Protein AF-A0A1Q3H0Q7-F1 (afdb_monomer)

Solvent-accessible surface area (backbone atoms only — not comparable to full-atom values): 14504 Å² total; per-residue (Å²): 127,83,78,77,89,36,77,61,63,68,46,62,82,61,49,71,69,56,48,48,56,44,46,53,51,51,52,54,51,39,61,72,76,34,57,74,68,55,30,49,47,45,58,63,45,71,89,88,61,52,92,34,76,47,72,58,91,52,43,32,31,56,49,47,64,35,44,81,45,77,54,97,91,38,73,33,29,37,32,88,90,65,72,26,35,35,40,69,51,77,45,77,56,96,62,80,77,72,61,65,84,82,38,47,69,59,50,49,50,50,55,35,53,59,28,33,77,60,55,4,16,41,60,45,72,47,80,47,75,34,98,61,77,43,39,35,40,40,33,34,32,38,32,59,46,64,91,90,68,64,49,55,33,33,36,41,39,35,44,33,63,37,76,91,79,46,35,36,40,36,43,37,37,42,26,51,65,74,80,74,63,58,52,71,54,64,63,44,51,62,53,49,28,66,76,63,71,40,54,76,71,61,41,60,73,46,36,51,34,34,79,86,43,76,88,55,78,73,49,42,45,26,46,64,73,75,44,73,90,49,29,77,68,34,32,72,38,32,66,29,44,41,63,73,46,58,48,57,49,36,56,70,42,36,32,72,58,133

Nearest PDB structures (foldseek):
  6hoo-assembly1_B  TM=4.249E-01  e=8.434E-02  Klebsiella pneumoniae
  6xqx-assembly2_B  TM=3.673E-01  e=1.590E-01  Neisseria gonorrhoeae
  7rpg-assembly1_A  TM=3.038E-01  e=7.962E-02  Acinetobacter baumannii
  6ta7-assembly3_D  TM=4.542E-01  e=3.575E+00  Homo sapiens
  6xqy-assembly2_B  TM=2.292E-01  e=2.247E-01  Neisseria gonorrhoeae

Secondary structure (DSSP, 8-state):
------TTGGGPSPPHHHHHHHHHHHHHHHHHHS-HHHHHHHHH--------EEEETTEEEE-TTPEEEEETTEEEEE-TTT--EEEEEEE--SS----HHHHHHHHHHHHHHHHHTTT-EEEEEEEEE-TTS-EEEEEEEEEEPSTTS-SEEEEEEEEEEETTTTEEEEEEEEEE--SSTTHHHHHHHHHHHHHH---HHHHH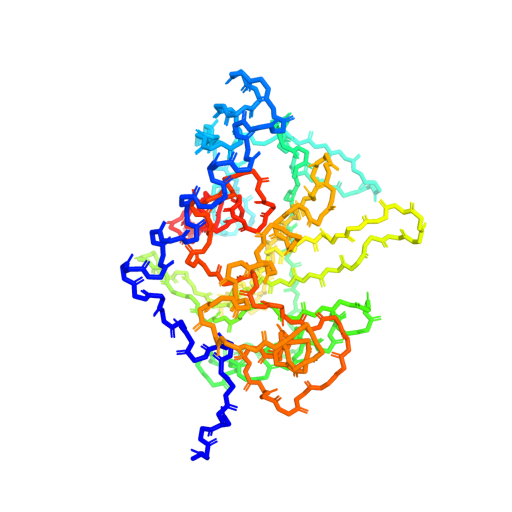HHSEE-SS-TT--SSSPEEGGGSGGGGGG-TTSHHHHHHHTHHHHHHHH-EE--

Foldseek 3Di:
DPPPPQLLQVCPPPDPVLLVLLLVLLLVVLVVVDDPVSSCCFQPDDDDFDFDWDDDPFKIFTDSPFDWDADPNFTWGADPVFRKIKHKDKDADPDADDDQVVCQVVVQVVVQVVQLVQLKGWDDKDWAAEPQRKIFMWTKIWHADPPPPGAIKIKIWTWIADNVVNMTMIMIMIGDDPDDHCSLVVSNQVSSCVVSVDDSVSCVVSQFAAPPDRPDDTGHGHGSSLDPSCLSSGVSGRSSVCVPPPVVRRSHGIHGHD

Radius of gyration: 19.31 Å; Cα contacts (8 Å, |Δi|>4): 422; chains: 1; bounding box: 47×45×56 Å

pLDDT: mean 92.93, std 8.07, range [36.03, 98.62]

Sequence (258 aa):
MAQSNNPVFDLFPLSDQNYQTIKDFVHGMFSQMFDEEGFNLLTNFSPNYPSTTHQLDRLSFETFGWKEEVTEGKTILVCQQTGNYMYFTQVQPNGPLGNIEDELDVYRQWVREQYVAMNGGLVFCEIFNNKNGVGGFESITKIPRPEGAGGVDYAYFLNIQNYQQNVLYQVIIKAHEQGNTGLRDNMMMQPMMQITGLDPEELMKHYFRDPYQPDFTDGLRMNATEMEDFDSMFPLHPLTLIRQTPRPRLLESFRWDA

Structure (mmCIF, N/CA/C/O backbone):
data_AF-A0A1Q3H0Q7-F1
#
_entry.id   AF-A0A1Q3H0Q7-F1
#
loop_
_atom_site.group_PDB
_atom_site.id
_atom_site.type_symbol
_atom_site.label_atom_id
_atom_site.label_alt_id
_atom_site.label_comp_id
_atom_site.label_asym_id
_atom_site.label_entity_id
_atom_site.label_seq_id
_atom_site.pdbx_PDB_ins_code
_atom_site.Cartn_x
_atom_site.Cartn_y
_atom_site.Cartn_z
_atom_site.occupancy
_atom_site.B_iso_or_equiv
_atom_site.auth_seq_id
_atom_site.auth_comp_id
_atom_site.auth_asym_id
_atom_site.auth_atom_id
_atom_site.pdb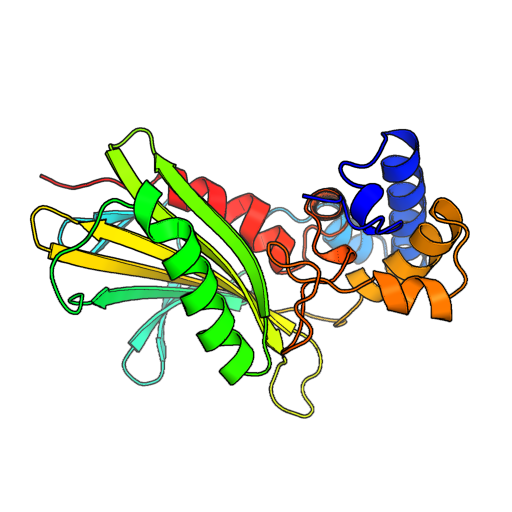x_PDB_model_num
ATOM 1 N N . MET A 1 1 ? -3.325 -26.769 -7.412 1.00 42.03 1 MET A N 1
ATOM 2 C CA . MET A 1 1 ? -3.534 -25.582 -8.264 1.00 42.03 1 MET A CA 1
ATOM 3 C C . MET A 1 1 ? -2.414 -25.577 -9.281 1.00 42.03 1 MET A C 1
ATOM 5 O O . MET A 1 1 ? -1.270 -25.725 -8.869 1.00 42.03 1 MET A O 1
ATOM 9 N N . ALA A 1 2 ? -2.720 -25.536 -10.577 1.00 36.03 2 ALA A N 1
ATOM 10 C CA . ALA A 1 2 ? -1.682 -25.332 -11.580 1.00 36.03 2 ALA A CA 1
ATOM 11 C C . ALA A 1 2 ? -1.113 -23.928 -11.347 1.00 36.03 2 ALA A C 1
ATOM 13 O O . ALA A 1 2 ? -1.878 -22.967 -11.351 1.00 36.03 2 ALA A O 1
ATOM 14 N N . GLN A 1 3 ? 0.184 -23.816 -11.059 1.00 46.81 3 GLN A N 1
ATOM 15 C CA . GLN A 1 3 ? 0.856 -22.523 -11.117 1.00 46.81 3 GLN A CA 1
ATOM 16 C C . GLN A 1 3 ? 0.683 -22.027 -12.552 1.00 46.81 3 GLN A C 1
ATOM 18 O O . GLN A 1 3 ? 1.170 -22.660 -13.489 1.00 46.81 3 GLN A O 1
ATOM 23 N N . SER A 1 4 ? -0.093 -20.961 -12.742 1.00 55.53 4 SER A N 1
ATOM 24 C CA . SER A 1 4 ? -0.095 -20.260 -14.018 1.00 55.53 4 SER A CA 1
ATOM 25 C C . SER A 1 4 ? 1.320 -19.724 -14.206 1.00 55.53 4 SER A C 1
ATOM 27 O O . SER A 1 4 ? 1.744 -18.877 -13.423 1.00 55.53 4 SER A O 1
ATOM 29 N N . ASN A 1 5 ? 2.047 -20.243 -15.192 1.00 81.12 5 ASN A N 1
ATOM 30 C CA . ASN A 1 5 ? 3.363 -19.737 -15.570 1.00 81.12 5 ASN A CA 1
ATOM 31 C C . ASN A 1 5 ? 3.181 -18.267 -15.984 1.00 81.12 5 ASN A C 1
ATOM 33 O O . ASN A 1 5 ? 2.618 -17.996 -17.048 1.00 81.12 5 ASN A O 1
ATOM 37 N N . ASN A 1 6 ? 3.573 -17.323 -15.133 1.00 91.06 6 ASN A N 1
ATOM 38 C CA . ASN A 1 6 ? 3.569 -15.907 -15.466 1.00 91.06 6 ASN A CA 1
ATOM 39 C C . ASN A 1 6 ? 5.028 -15.444 -15.426 1.00 91.06 6 ASN A C 1
ATOM 41 O O . ASN A 1 6 ? 5.507 -15.070 -14.358 1.00 91.06 6 ASN A O 1
ATOM 45 N N . PRO A 1 7 ? 5.730 -15.416 -16.572 1.00 93.44 7 PRO A N 1
ATOM 46 C CA . PRO A 1 7 ? 7.176 -15.191 -16.615 1.00 93.44 7 PRO A CA 1
ATOM 47 C C . PRO A 1 7 ? 7.618 -13.851 -16.014 1.00 93.44 7 PRO A C 1
ATOM 49 O O . PRO A 1 7 ? 8.788 -13.690 -15.685 1.00 93.44 7 PRO A O 1
ATOM 52 N N . VAL A 1 8 ? 6.701 -12.890 -15.872 1.00 95.44 8 VAL A N 1
ATOM 53 C CA . VAL A 1 8 ? 6.957 -11.593 -15.241 1.00 95.44 8 VAL A CA 1
ATOM 54 C C . VAL A 1 8 ? 6.874 -11.708 -13.725 1.00 95.44 8 VAL A C 1
ATOM 56 O O . VAL A 1 8 ? 7.779 -11.267 -13.024 1.00 95.44 8 VAL A O 1
ATOM 59 N N . PHE A 1 9 ? 5.799 -12.302 -13.205 1.00 94.50 9 PHE A N 1
ATOM 60 C CA . PHE A 1 9 ? 5.608 -12.431 -11.762 1.00 94.50 9 PHE A CA 1
ATOM 61 C C . PHE A 1 9 ? 6.394 -13.589 -11.134 1.00 94.50 9 PHE A C 1
ATOM 63 O O . PHE A 1 9 ? 6.645 -13.565 -9.932 1.00 94.50 9 PHE A O 1
ATOM 70 N N . ASP A 1 10 ? 6.828 -14.556 -11.938 1.00 94.12 10 ASP A N 1
ATOM 71 C CA . ASP A 1 10 ? 7.717 -15.646 -11.526 1.00 94.12 10 ASP A CA 1
ATOM 72 C C . ASP A 1 10 ? 9.151 -15.149 -11.253 1.00 94.12 10 ASP A C 1
ATOM 74 O O . ASP A 1 10 ? 9.972 -15.888 -10.714 1.00 94.12 10 ASP A O 1
ATOM 78 N N . LEU A 1 11 ? 9.458 -13.884 -11.584 1.00 94.75 11 LEU A N 1
ATOM 79 C CA . LEU A 1 11 ? 10.712 -13.234 -11.201 1.00 94.75 11 LEU A CA 1
ATOM 80 C C . LEU A 1 11 ? 10.795 -12.900 -9.711 1.00 94.75 11 LEU A C 1
ATOM 82 O O . LEU A 1 11 ? 11.895 -12.601 -9.255 1.00 94.75 11 LEU A O 1
ATOM 86 N N . PHE A 1 12 ? 9.677 -12.891 -8.978 1.00 94.69 12 PHE A N 1
ATOM 87 C CA . PHE A 1 12 ? 9.639 -12.421 -7.593 1.00 94.69 12 PHE A CA 1
ATOM 88 C C . PHE A 1 12 ? 9.661 -13.584 -6.583 1.00 94.69 12 PHE A C 1
ATOM 90 O O . PHE A 1 12 ? 8.926 -14.559 -6.761 1.00 94.69 12 PHE A O 1
ATOM 97 N N . PRO A 1 13 ? 10.436 -13.475 -5.485 1.00 96.31 13 PRO A N 1
ATOM 98 C CA . PRO A 1 13 ? 11.364 -12.380 -5.181 1.00 96.31 13 PRO A CA 1
ATOM 99 C C . PRO A 1 13 ? 12.542 -12.348 -6.164 1.00 96.31 13 PRO A C 1
ATOM 101 O O . PRO A 1 13 ? 12.995 -13.395 -6.632 1.00 96.31 13 PRO A O 1
ATOM 104 N N . LEU A 1 14 ? 13.031 -11.147 -6.478 1.00 96.06 14 LEU A N 1
ATOM 105 C CA . LEU A 1 14 ? 14.123 -10.970 -7.432 1.00 96.06 14 LEU A CA 1
ATOM 106 C C . LEU A 1 14 ? 15.397 -11.643 -6.923 1.00 96.06 14 LEU A C 1
ATOM 108 O O . LEU A 1 14 ? 15.749 -11.557 -5.748 1.00 96.06 14 LEU A O 1
ATOM 112 N N . SER A 1 15 ? 16.146 -12.257 -7.839 1.00 97.31 15 SER A N 1
ATOM 113 C CA . SER A 1 15 ? 17.529 -12.631 -7.548 1.00 97.31 15 SER A CA 1
ATOM 114 C C . SER A 1 15 ? 18.383 -11.378 -7.329 1.00 97.31 15 SER A C 1
ATOM 116 O O . SER A 1 15 ? 18.132 -10.347 -7.957 1.00 97.31 15 SER A O 1
ATOM 118 N N . ASP A 1 16 ? 19.441 -11.475 -6.517 1.00 97.62 16 ASP A N 1
ATOM 119 C CA . ASP A 1 16 ? 20.374 -10.360 -6.275 1.00 97.62 16 ASP A CA 1
ATOM 120 C C . ASP A 1 16 ? 20.906 -9.756 -7.583 1.00 97.62 16 ASP A C 1
ATOM 122 O O . ASP A 1 16 ? 21.012 -8.538 -7.729 1.00 97.62 16 ASP A O 1
ATOM 126 N N . GLN A 1 17 ? 21.188 -10.612 -8.571 1.00 97.44 17 GLN A N 1
ATOM 127 C CA . GLN A 1 17 ? 21.653 -10.187 -9.888 1.00 97.44 17 GLN A CA 1
ATOM 128 C C . GLN A 1 17 ? 20.591 -9.368 -10.635 1.00 97.44 17 GLN A C 1
ATOM 130 O O . GLN A 1 17 ? 20.915 -8.323 -11.204 1.00 97.44 17 GLN A O 1
ATOM 135 N N . ASN A 1 18 ? 19.335 -9.824 -10.645 1.00 97.44 18 ASN A N 1
ATOM 136 C CA . ASN A 1 18 ? 18.240 -9.117 -11.312 1.00 97.44 18 ASN A CA 1
ATOM 137 C C . ASN A 1 18 ? 17.925 -7.804 -10.597 1.00 97.44 18 ASN A C 1
ATOM 139 O O . ASN A 1 18 ? 17.830 -6.765 -11.249 1.00 97.44 18 ASN A O 1
ATOM 143 N N . TYR A 1 19 ? 17.834 -7.836 -9.265 1.00 97.56 19 TYR A N 1
ATOM 144 C CA . TYR A 1 19 ? 17.640 -6.649 -8.439 1.00 97.56 19 TYR A CA 1
ATOM 145 C C . TYR A 1 19 ? 18.714 -5.600 -8.739 1.00 97.56 19 TYR A C 1
ATOM 147 O O . TYR A 1 19 ? 18.386 -4.448 -9.022 1.00 97.56 19 TYR A O 1
ATOM 155 N N . GLN A 1 20 ? 19.991 -5.996 -8.759 1.00 97.38 20 GLN A N 1
ATOM 156 C CA . GLN A 1 20 ? 21.072 -5.041 -8.969 1.00 97.38 20 GLN A CA 1
ATOM 157 C C . GLN A 1 20 ? 21.131 -4.512 -10.403 1.00 97.38 20 GLN A C 1
ATOM 159 O O . GLN A 1 20 ? 21.352 -3.321 -10.599 1.00 97.38 20 GLN A O 1
ATOM 164 N N . THR A 1 21 ? 20.833 -5.355 -11.396 1.00 96.88 21 THR A N 1
ATOM 165 C CA . THR A 1 21 ? 20.727 -4.934 -12.805 1.00 96.88 21 THR A CA 1
ATOM 166 C C . THR A 1 21 ? 19.666 -3.843 -12.979 1.00 96.88 21 THR A C 1
ATOM 168 O O . THR A 1 21 ? 19.916 -2.819 -13.614 1.00 96.88 21 THR A O 1
ATOM 171 N N . ILE A 1 22 ? 18.490 -4.036 -12.378 1.00 97.50 22 ILE A N 1
ATOM 172 C CA . ILE A 1 22 ? 17.396 -3.059 -12.415 1.00 97.50 22 ILE A CA 1
ATOM 173 C C . ILE A 1 22 ? 17.796 -1.788 -11.663 1.00 97.50 22 ILE A C 1
ATOM 175 O O . ILE A 1 22 ? 17.609 -0.685 -12.175 1.00 97.50 22 ILE A O 1
ATOM 179 N N . LYS A 1 23 ? 18.374 -1.928 -10.467 1.00 96.81 23 LYS A N 1
ATOM 180 C CA . LYS A 1 23 ? 18.794 -0.791 -9.647 1.00 96.81 23 LYS A CA 1
ATOM 181 C C . LYS A 1 23 ? 19.801 0.094 -10.371 1.00 96.81 23 LYS A C 1
ATOM 183 O O . LYS A 1 23 ? 19.624 1.309 -10.400 1.00 96.81 23 LYS A O 1
ATOM 188 N N . ASP A 1 24 ? 20.820 -0.505 -10.982 1.00 97.00 24 ASP A N 1
ATOM 189 C CA . ASP A 1 24 ? 21.844 0.222 -11.732 1.00 97.00 24 ASP A CA 1
ATOM 190 C C . ASP A 1 24 ? 21.233 0.953 -12.936 1.00 97.00 24 ASP A C 1
ATOM 192 O O . ASP A 1 24 ? 21.574 2.109 -13.193 1.00 97.00 24 ASP A O 1
ATOM 196 N N . PHE A 1 25 ? 20.272 0.326 -13.629 1.00 97.38 25 PHE A N 1
ATOM 197 C CA . PHE A 1 25 ? 19.521 0.969 -14.708 1.00 97.38 25 PHE A CA 1
ATOM 198 C C . PHE A 1 25 ? 18.726 2.186 -14.208 1.00 97.38 25 PHE A C 1
ATOM 200 O O . PHE A 1 25 ? 18.855 3.278 -14.766 1.00 97.38 25 PHE A O 1
ATOM 207 N N . VAL A 1 26 ? 17.942 2.029 -13.136 1.00 96.12 26 VAL A N 1
ATOM 208 C CA . VAL A 1 26 ? 17.123 3.106 -12.552 1.00 96.12 26 VAL A CA 1
ATOM 209 C C . VAL A 1 26 ? 17.999 4.261 -12.063 1.00 96.12 26 VAL A C 1
ATOM 211 O O . VAL A 1 26 ? 17.727 5.417 -12.386 1.00 96.12 26 VAL A O 1
ATOM 214 N N . HIS A 1 27 ? 19.091 3.965 -11.354 1.00 95.69 27 HIS A N 1
ATOM 215 C CA . HIS A 1 27 ? 20.055 4.973 -10.904 1.00 95.69 27 HIS A CA 1
ATOM 216 C C . HIS A 1 27 ? 20.700 5.710 -12.085 1.00 95.69 27 HIS A C 1
ATOM 218 O O . HIS A 1 27 ? 20.782 6.940 -12.077 1.00 95.69 27 HIS A O 1
ATOM 224 N N . GLY A 1 28 ? 21.122 4.974 -13.118 1.00 96.19 28 GLY A N 1
ATOM 225 C CA . GLY A 1 28 ? 21.657 5.545 -14.352 1.00 96.19 28 GLY A CA 1
ATOM 226 C C . GLY A 1 28 ? 20.678 6.524 -14.997 1.00 96.19 28 GLY A C 1
ATOM 227 O O . GLY A 1 28 ? 21.046 7.657 -15.294 1.00 96.19 28 GLY A O 1
ATOM 228 N N . MET A 1 29 ? 19.411 6.133 -15.125 1.00 95.50 29 MET A N 1
ATOM 229 C CA . MET A 1 29 ? 18.362 6.999 -15.661 1.00 95.50 29 MET A CA 1
ATOM 230 C C . MET A 1 29 ? 18.122 8.240 -14.791 1.00 95.50 29 MET A C 1
ATOM 232 O O . MET A 1 29 ? 18.096 9.350 -15.320 1.00 95.50 29 MET A O 1
ATOM 236 N N . PHE A 1 30 ? 18.016 8.104 -13.464 1.00 94.81 30 PHE A N 1
ATOM 237 C CA . PHE A 1 30 ? 17.838 9.266 -12.586 1.00 94.81 30 PHE A CA 1
ATOM 238 C C . PHE A 1 30 ? 18.997 10.258 -12.682 1.00 94.81 30 PHE A C 1
ATOM 240 O O . PHE A 1 30 ? 18.749 11.452 -12.812 1.00 94.81 30 PHE A O 1
ATOM 247 N N . SER A 1 31 ? 20.245 9.781 -12.691 1.00 94.94 31 SER A N 1
ATOM 248 C CA . SER A 1 31 ? 21.426 10.652 -12.816 1.00 94.94 31 SER A CA 1
ATOM 249 C C . SER A 1 31 ? 21.511 11.403 -14.149 1.00 94.94 31 SER A C 1
ATOM 251 O O . SER A 1 31 ? 22.188 12.423 -14.237 1.00 94.94 31 SER A O 1
ATOM 253 N N . GLN A 1 32 ? 20.835 10.912 -15.192 1.00 95.25 32 GLN A N 1
ATOM 254 C CA . GLN A 1 32 ? 20.744 11.594 -16.485 1.00 95.25 32 GLN A CA 1
ATOM 255 C C . GLN A 1 32 ? 19.572 12.578 -16.545 1.00 95.25 32 GLN A C 1
ATOM 257 O O . GLN A 1 32 ? 19.648 13.581 -17.253 1.00 95.25 32 GLN A O 1
ATOM 262 N N . MET A 1 33 ? 18.476 12.272 -15.849 1.00 93.25 33 MET A N 1
ATOM 263 C CA . MET A 1 33 ? 17.231 13.042 -15.903 1.00 93.25 33 MET A CA 1
ATOM 264 C C . MET A 1 33 ? 17.191 14.211 -14.916 1.00 93.25 33 MET A C 1
ATOM 266 O O . MET A 1 33 ? 16.481 15.184 -15.169 1.00 93.25 33 MET A O 1
ATOM 270 N N . PHE A 1 34 ? 17.912 14.112 -13.799 1.00 93.38 34 PHE A N 1
ATOM 271 C CA . PHE A 1 34 ? 17.845 15.060 -12.691 1.00 93.38 34 PHE A CA 1
ATOM 272 C C . PHE A 1 34 ? 19.237 15.571 -12.316 1.00 93.38 34 PHE A C 1
ATOM 274 O O . PHE A 1 34 ? 20.246 14.909 -12.555 1.00 93.38 34 PHE A O 1
ATOM 281 N N . ASP A 1 35 ? 19.285 16.765 -11.730 1.00 95.50 35 ASP A N 1
ATOM 282 C CA . ASP A 1 35 ? 20.499 17.283 -11.104 1.00 95.50 35 ASP A CA 1
ATOM 283 C C . ASP A 1 35 ? 20.825 16.523 -9.806 1.00 95.50 35 ASP A C 1
ATOM 285 O O . ASP A 1 35 ? 20.112 15.607 -9.395 1.00 95.50 35 ASP A O 1
ATOM 289 N N . GLU A 1 36 ? 21.931 16.880 -9.153 1.00 94.69 36 GLU A N 1
ATOM 290 C CA . GLU A 1 36 ? 22.379 16.203 -7.932 1.00 94.69 36 GLU A CA 1
ATOM 291 C C . GLU A 1 36 ? 21.337 16.273 -6.802 1.00 94.69 36 GLU A C 1
ATOM 293 O O . GLU A 1 36 ? 21.151 15.299 -6.071 1.00 94.69 36 GLU A O 1
ATOM 298 N N . GLU A 1 37 ? 20.628 17.397 -6.667 1.00 93.69 37 GLU A N 1
ATOM 299 C CA . GLU A 1 37 ? 19.585 17.566 -5.653 1.00 93.69 37 GLU A CA 1
ATOM 300 C C . GLU A 1 37 ? 18.376 16.669 -5.948 1.00 93.69 37 GLU A C 1
ATOM 302 O O . GLU A 1 37 ? 17.953 15.901 -5.080 1.00 93.69 37 GLU A O 1
ATOM 307 N N . GLY A 1 38 ? 17.862 16.700 -7.180 1.00 91.44 38 GLY A N 1
ATOM 308 C CA . GLY A 1 38 ? 16.745 15.868 -7.616 1.00 91.44 38 GLY A CA 1
ATOM 309 C C . GLY A 1 38 ? 17.071 14.376 -7.580 1.00 91.44 38 GLY A C 1
ATOM 310 O O . GLY A 1 38 ? 16.249 13.584 -7.121 1.00 91.44 38 GLY A O 1
ATOM 311 N N . PHE A 1 39 ? 18.282 13.987 -7.985 1.00 93.56 39 PHE A N 1
ATOM 312 C CA . PHE A 1 39 ? 18.772 12.614 -7.864 1.00 93.56 39 PHE A CA 1
ATOM 313 C C . PHE A 1 39 ? 18.773 12.161 -6.404 1.00 93.56 39 PHE A C 1
ATOM 315 O O . PHE A 1 39 ? 18.148 11.155 -6.073 1.00 93.56 39 PHE A O 1
ATOM 322 N N . ASN A 1 40 ? 19.411 12.931 -5.516 1.00 92.50 40 ASN A N 1
ATOM 323 C CA . ASN A 1 40 ? 19.497 12.589 -4.098 1.00 92.50 40 ASN A CA 1
ATOM 324 C C . ASN A 1 40 ? 18.117 12.490 -3.447 1.00 92.50 40 ASN A C 1
ATOM 326 O O . ASN A 1 40 ? 17.888 11.583 -2.645 1.00 92.50 40 ASN A O 1
ATOM 330 N N . LEU A 1 41 ? 17.199 13.389 -3.804 1.00 90.12 41 LEU A N 1
ATOM 331 C CA . LEU A 1 41 ? 15.815 13.335 -3.358 1.00 90.12 41 LEU A CA 1
ATOM 332 C C . LEU A 1 41 ? 15.135 12.041 -3.837 1.00 90.12 41 LEU A C 1
ATOM 334 O O . LEU A 1 41 ? 14.542 11.328 -3.035 1.00 90.12 41 LEU A O 1
ATOM 338 N N . LEU A 1 42 ? 15.254 11.694 -5.118 1.00 90.06 42 LEU A N 1
ATOM 339 C CA . LEU A 1 42 ? 14.595 10.520 -5.696 1.00 90.06 42 LEU A CA 1
ATOM 340 C C . LEU A 1 42 ? 15.184 9.183 -5.248 1.00 90.06 42 LEU A C 1
ATOM 342 O O . LEU A 1 42 ? 14.467 8.193 -5.314 1.00 90.06 42 LEU A O 1
ATOM 346 N N . THR A 1 43 ? 16.436 9.127 -4.787 1.00 91.31 43 THR A N 1
ATOM 347 C CA . THR A 1 43 ? 17.078 7.868 -4.365 1.00 91.31 43 THR A CA 1
ATOM 348 C C . THR A 1 43 ? 17.196 7.701 -2.855 1.00 91.31 43 THR A C 1
ATOM 350 O O . THR A 1 43 ? 17.339 6.574 -2.391 1.00 91.31 43 THR A O 1
ATOM 353 N N . ASN A 1 44 ? 17.150 8.789 -2.077 1.00 90.94 44 ASN A N 1
ATOM 354 C CA . ASN A 1 44 ? 17.411 8.754 -0.631 1.00 90.94 44 ASN A CA 1
ATOM 355 C C . ASN A 1 44 ? 16.293 9.370 0.221 1.00 90.94 44 ASN A C 1
ATOM 357 O O . ASN A 1 44 ? 16.487 9.563 1.424 1.00 90.94 44 ASN A O 1
ATOM 361 N N . PHE A 1 45 ? 15.137 9.704 -0.361 1.00 91.06 45 PHE A N 1
ATOM 362 C CA . PHE A 1 45 ? 14.023 10.220 0.429 1.00 91.06 45 PHE A CA 1
ATOM 363 C C . PHE A 1 45 ? 13.609 9.226 1.517 1.00 91.06 45 PHE A C 1
ATOM 365 O O . PHE A 1 45 ? 13.390 8.043 1.272 1.00 91.06 45 PHE A O 1
ATOM 372 N N . SER A 1 46 ? 13.466 9.730 2.736 1.00 88.56 46 SER A N 1
ATOM 373 C CA . SER A 1 46 ? 12.942 8.972 3.860 1.00 88.56 46 SER A CA 1
ATOM 374 C C . SER A 1 46 ? 12.097 9.921 4.705 1.00 88.56 46 SER A C 1
ATOM 376 O O . SER A 1 46 ? 12.623 10.928 5.195 1.00 88.56 46 SER A O 1
ATOM 378 N N . PRO A 1 47 ? 10.785 9.673 4.846 1.00 87.38 47 PRO A N 1
ATOM 379 C CA . PRO A 1 47 ? 9.933 10.552 5.625 1.00 87.38 47 PRO A CA 1
ATOM 380 C C . PRO A 1 47 ? 10.296 10.469 7.110 1.00 87.38 47 PRO A C 1
ATOM 382 O O . PRO A 1 47 ? 10.236 9.411 7.736 1.00 87.38 47 PRO A O 1
ATOM 385 N N . ASN A 1 48 ? 10.612 11.617 7.707 1.00 88.75 48 ASN A N 1
ATOM 386 C CA . ASN A 1 48 ? 10.812 11.722 9.147 1.00 88.75 48 ASN A CA 1
ATOM 387 C C . ASN A 1 48 ? 9.513 12.194 9.806 1.00 88.75 48 ASN A C 1
ATOM 389 O O . ASN A 1 48 ? 9.245 13.398 9.885 1.00 88.75 48 ASN A O 1
ATOM 393 N N . TYR A 1 49 ? 8.684 11.240 10.236 1.00 92.38 49 TYR A N 1
ATOM 394 C CA . TYR A 1 49 ? 7.440 11.539 10.943 1.00 92.38 49 TYR A CA 1
ATOM 395 C C . TYR A 1 49 ? 7.623 11.462 12.463 1.00 92.38 49 TYR A C 1
ATOM 397 O O . TYR A 1 49 ? 8.034 10.404 12.961 1.00 92.38 49 TYR A O 1
ATOM 405 N N . PRO A 1 50 ? 7.262 12.516 13.220 1.00 92.44 50 PRO A N 1
ATOM 406 C CA . PRO A 1 50 ? 7.245 12.460 14.678 1.00 92.44 50 PRO A CA 1
ATOM 407 C C . PRO A 1 50 ? 6.233 11.422 15.177 1.00 92.44 50 PRO A C 1
ATOM 409 O O . PRO A 1 50 ? 5.264 11.093 14.492 1.00 92.44 50 PRO A O 1
ATOM 412 N N . SER A 1 51 ? 6.442 10.926 16.393 1.00 91.94 51 SER A N 1
ATOM 413 C CA . SER A 1 51 ? 5.490 10.026 17.037 1.00 91.94 51 SER A CA 1
ATOM 414 C C . SER A 1 51 ? 4.444 10.799 17.821 1.00 91.94 51 SER A C 1
ATOM 416 O O . SER A 1 51 ? 4.727 11.386 18.863 1.00 91.94 51 SER A O 1
ATOM 418 N N . THR A 1 52 ? 3.215 10.769 17.319 1.00 94.81 52 THR A N 1
ATOM 419 C CA . THR A 1 52 ? 2.015 11.256 18.005 1.00 94.81 52 THR A CA 1
ATOM 420 C C . THR A 1 52 ? 1.000 10.130 18.075 1.00 94.81 52 THR A C 1
ATOM 422 O O . THR A 1 52 ? 0.968 9.275 17.198 1.00 94.81 52 THR A O 1
ATOM 425 N N . THR A 1 53 ? 0.178 10.101 19.118 1.00 94.38 53 THR A N 1
ATOM 426 C CA . THR A 1 53 ? -0.895 9.110 19.267 1.00 94.38 53 THR A CA 1
ATOM 427 C C . THR A 1 53 ? -2.245 9.794 19.115 1.00 94.38 53 THR A C 1
ATOM 429 O O . THR A 1 53 ? -2.419 10.924 19.567 1.00 94.38 53 THR A O 1
ATOM 432 N N . HIS A 1 54 ? -3.197 9.086 18.523 1.00 93.88 54 HIS A N 1
ATOM 433 C CA . HIS A 1 54 ? -4.614 9.402 18.575 1.00 93.88 54 HIS A CA 1
ATOM 434 C C . HIS A 1 54 ? -5.377 8.245 19.219 1.00 93.88 54 HIS A C 1
ATOM 436 O O . HIS A 1 54 ? -4.966 7.089 19.103 1.00 93.88 54 HIS A O 1
ATOM 442 N N . GLN A 1 55 ? -6.477 8.574 19.889 1.00 94.25 55 GLN A N 1
ATOM 443 C CA . GLN A 1 55 ? -7.382 7.614 20.502 1.00 94.25 55 GLN A CA 1
ATOM 444 C C . GLN A 1 55 ? -8.768 7.759 19.870 1.00 94.25 55 GLN A C 1
ATOM 446 O O . GLN A 1 55 ? -9.361 8.836 19.908 1.00 94.25 55 GLN A O 1
ATOM 451 N N . LEU A 1 56 ? -9.281 6.660 19.323 1.00 92.06 56 LEU A N 1
ATOM 452 C CA . LEU A 1 56 ? -10.629 6.529 18.784 1.00 92.06 56 LEU A CA 1
ATOM 453 C C . LEU A 1 56 ? -11.390 5.496 19.623 1.00 92.06 56 LEU A C 1
ATOM 455 O O . LEU A 1 56 ? -11.137 4.299 19.504 1.00 92.06 56 LEU A O 1
ATOM 459 N N . ASP A 1 57 ? -12.303 5.962 20.477 1.00 92.56 57 ASP A N 1
ATOM 460 C CA . ASP A 1 57 ? -12.964 5.143 21.509 1.00 92.56 57 ASP A CA 1
ATOM 461 C C . ASP A 1 57 ? -11.933 4.354 22.344 1.00 92.56 57 ASP A C 1
ATOM 463 O O . ASP A 1 57 ? -11.183 4.950 23.123 1.00 92.56 57 ASP A O 1
ATOM 467 N N . ARG A 1 58 ? -11.846 3.032 22.156 1.00 93.19 58 ARG A N 1
ATOM 468 C CA . ARG A 1 58 ? -10.905 2.153 22.868 1.00 93.19 58 ARG A CA 1
ATOM 469 C C . ARG A 1 58 ? -9.632 1.839 22.084 1.00 93.19 58 ARG A C 1
ATOM 471 O O . ARG A 1 58 ? -8.782 1.119 22.598 1.00 93.19 58 ARG A O 1
ATOM 478 N N . LEU A 1 59 ? -9.502 2.308 20.844 1.00 96.44 59 LEU A N 1
ATOM 479 C CA . LEU A 1 59 ? -8.352 2.033 19.988 1.00 96.44 59 LEU A CA 1
ATOM 480 C C . LEU A 1 59 ? -7.386 3.224 19.977 1.00 96.44 59 LEU A C 1
ATOM 482 O O . LEU A 1 59 ? -7.720 4.298 19.482 1.00 96.44 59 LEU A O 1
ATOM 486 N N . SER A 1 60 ? -6.161 3.006 20.445 1.00 97.00 60 SER A N 1
ATOM 487 C CA . SER A 1 60 ? -5.058 3.968 20.349 1.00 97.00 60 SER A CA 1
ATOM 488 C C . SER A 1 60 ? -4.081 3.578 19.239 1.00 97.00 60 SER A C 1
ATOM 490 O O . SER A 1 60 ? -3.735 2.402 19.109 1.00 97.00 60 SER A O 1
ATOM 492 N N . PHE A 1 61 ? -3.605 4.553 18.457 1.00 96.94 61 PHE A N 1
ATOM 493 C CA . PHE A 1 61 ? -2.671 4.333 17.342 1.00 96.94 61 PHE A CA 1
ATOM 494 C C . PHE A 1 61 ? -1.853 5.575 16.975 1.00 96.94 61 PHE A C 1
ATOM 496 O O . PHE A 1 61 ? -2.150 6.691 17.402 1.00 96.94 61 PHE A O 1
ATOM 503 N N . GLU A 1 62 ? -0.787 5.381 16.202 1.00 96.12 62 GLU A N 1
ATOM 504 C CA . GLU A 1 62 ? 0.112 6.452 15.775 1.00 96.12 62 GLU A CA 1
ATOM 505 C C . GLU A 1 62 ? -0.474 7.320 14.648 1.00 96.12 62 GLU A C 1
ATOM 507 O O . GLU A 1 62 ? -1.114 6.827 13.724 1.00 96.12 62 GLU A O 1
ATOM 512 N N . THR A 1 63 ? -0.226 8.632 14.711 1.00 95.44 63 THR A N 1
ATOM 513 C CA . THR A 1 63 ? -0.709 9.624 13.735 1.00 95.44 63 THR A CA 1
ATOM 514 C C . THR A 1 63 ? 0.374 10.486 13.104 1.00 95.44 63 THR A C 1
ATOM 516 O O . THR A 1 63 ? 0.064 11.461 12.421 1.00 95.44 63 THR A O 1
ATOM 519 N N . PHE A 1 64 ? 1.645 10.112 13.284 1.00 95.31 64 PHE A N 1
ATOM 520 C CA . PHE A 1 64 ? 2.771 10.644 12.501 1.00 95.31 64 PHE A CA 1
ATOM 521 C C . PHE A 1 64 ? 3.004 12.164 12.614 1.00 95.31 64 PHE A C 1
ATOM 523 O O . PHE A 1 64 ? 3.666 12.757 11.762 1.00 95.31 64 PHE A O 1
ATOM 530 N N . GLY A 1 65 ? 2.411 12.818 13.614 1.00 94.69 65 GLY A N 1
ATOM 531 C CA . GLY A 1 65 ? 2.272 14.272 13.727 1.00 94.69 65 GLY A CA 1
ATOM 532 C C . GLY A 1 65 ? 1.661 14.941 12.501 1.00 94.69 65 GLY A C 1
ATOM 533 O O . GLY A 1 65 ? 1.960 16.106 12.234 1.00 94.69 65 GLY A O 1
ATOM 534 N N . TRP A 1 66 ? 0.847 14.215 11.732 1.00 95.81 66 TRP A N 1
ATOM 535 C CA . TRP A 1 66 ? 0.087 14.787 10.627 1.00 95.81 66 TRP A CA 1
ATOM 536 C C . TRP A 1 66 ? -0.940 15.780 11.175 1.00 95.81 66 TRP A C 1
ATOM 538 O O . TRP A 1 66 ? -1.488 15.596 12.263 1.00 95.81 66 TRP A O 1
ATOM 548 N N . LYS A 1 67 ? -1.157 16.873 10.442 1.00 95.44 67 LYS A N 1
ATOM 549 C CA . LYS A 1 67 ? -1.969 17.994 10.924 1.00 95.44 67 LYS A CA 1
ATOM 550 C C . LYS A 1 67 ? -3.447 17.726 10.694 1.00 95.44 67 LYS A C 1
ATOM 552 O O . LYS A 1 67 ? -3.821 17.309 9.606 1.00 95.44 67 LYS A O 1
ATOM 557 N N . GLU A 1 68 ? -4.269 18.008 11.694 1.00 95.38 68 GLU A N 1
ATOM 558 C CA . GLU A 1 68 ? -5.722 17.959 11.552 1.00 95.38 68 GLU A CA 1
ATOM 559 C C . GLU A 1 68 ? -6.223 19.044 10.595 1.00 95.38 68 GLU A C 1
ATOM 561 O O . GLU A 1 68 ? -5.891 20.222 10.736 1.00 95.38 68 GLU A O 1
ATOM 566 N N . GLU A 1 69 ? -7.060 18.637 9.647 1.00 94.81 69 GLU A N 1
ATOM 567 C CA . GLU A 1 69 ? -7.782 19.507 8.725 1.00 94.81 69 GLU A CA 1
ATOM 568 C C . GLU A 1 69 ? -9.238 19.033 8.606 1.00 94.81 69 GLU A C 1
ATOM 570 O O . GLU A 1 69 ? -9.547 17.856 8.806 1.00 94.81 69 GLU A O 1
ATOM 575 N N . VAL A 1 70 ? -10.155 19.949 8.282 1.00 91.56 70 VAL A N 1
ATOM 576 C CA . VAL A 1 70 ? -11.575 19.627 8.073 1.00 91.56 70 VAL A CA 1
ATOM 577 C C . VAL A 1 70 ? -11.893 19.747 6.591 1.00 91.56 70 VAL A C 1
ATOM 579 O O . VAL A 1 70 ? -11.851 20.839 6.030 1.00 91.56 70 VAL A O 1
ATOM 582 N N . THR A 1 71 ? -12.254 18.628 5.969 1.00 86.88 71 THR A N 1
ATOM 583 C CA . THR A 1 71 ? -12.647 18.553 4.556 1.00 86.88 71 THR A CA 1
ATOM 584 C C . THR A 1 71 ? -14.035 17.940 4.461 1.00 86.88 71 THR A C 1
ATOM 586 O O . THR A 1 71 ? -14.270 16.862 4.997 1.00 86.88 71 THR A O 1
ATOM 589 N N . GLU A 1 72 ? -14.978 18.637 3.820 1.00 86.31 72 GLU A N 1
ATOM 590 C CA . GLU A 1 72 ? -16.368 18.165 3.648 1.00 86.31 72 GLU A CA 1
ATOM 591 C C . GLU A 1 72 ? -17.044 17.723 4.966 1.00 86.31 72 GLU A C 1
ATOM 593 O O . GLU A 1 72 ? -17.815 16.767 5.013 1.00 86.31 72 GLU A O 1
ATOM 598 N N . GLY A 1 73 ? -16.728 18.408 6.071 1.00 83.38 73 GLY A N 1
ATOM 599 C CA . GLY A 1 73 ? -17.261 18.087 7.400 1.00 83.38 73 GLY A CA 1
ATOM 600 C C . GLY A 1 73 ? -16.640 16.853 8.065 1.00 83.38 73 GLY A C 1
ATOM 601 O O . GLY A 1 73 ? -17.117 16.436 9.118 1.00 83.38 73 GLY A O 1
ATOM 602 N N . LYS A 1 74 ? -15.579 16.277 7.487 1.00 86.19 74 LYS A N 1
ATOM 603 C CA . LYS A 1 74 ? -14.800 15.176 8.063 1.00 86.19 74 LYS A CA 1
ATOM 604 C C . LYS A 1 74 ? -13.436 15.677 8.519 1.00 86.19 74 LYS A C 1
ATOM 606 O O . LYS A 1 74 ? -12.769 16.416 7.794 1.00 86.19 74 LYS A O 1
ATOM 611 N N . THR A 1 75 ? -13.015 15.242 9.700 1.00 90.38 75 THR A N 1
ATOM 612 C CA . THR A 1 75 ? -11.643 15.448 10.167 1.00 90.38 75 THR A CA 1
ATOM 613 C C . THR A 1 75 ? -10.720 14.467 9.455 1.00 90.38 75 THR A C 1
ATOM 615 O O . THR A 1 75 ? -10.956 13.258 9.470 1.00 90.38 75 THR A O 1
ATOM 618 N N . ILE A 1 76 ? -9.670 14.995 8.839 1.00 95.25 76 ILE A N 1
ATOM 619 C CA . ILE A 1 76 ? -8.581 14.237 8.225 1.00 95.25 76 ILE A CA 1
ATOM 620 C C . ILE A 1 76 ? -7.255 14.687 8.839 1.00 95.25 76 ILE A C 1
ATOM 622 O O . ILE A 1 76 ? -7.148 15.800 9.349 1.00 95.25 76 ILE A O 1
ATOM 626 N N . LEU A 1 77 ? -6.235 13.838 8.774 1.00 96.56 77 LEU A N 1
ATOM 627 C CA . LEU A 1 77 ? -4.863 14.185 9.129 1.00 96.56 77 LEU A CA 1
ATOM 628 C C . LEU A 1 77 ? -4.032 14.288 7.856 1.00 96.56 77 LEU A C 1
ATOM 630 O O . LEU A 1 77 ? -3.975 13.325 7.101 1.00 96.56 77 LEU A O 1
ATOM 634 N N . VAL A 1 78 ? -3.372 15.418 7.623 1.00 95.94 78 VAL A N 1
ATOM 635 C CA . VAL A 1 78 ? -2.610 15.694 6.399 1.00 95.94 78 VAL A CA 1
ATOM 636 C C . VAL A 1 78 ? -1.110 15.714 6.682 1.00 95.94 78 VAL A C 1
ATOM 638 O O . VAL A 1 78 ? -0.611 16.444 7.549 1.00 95.94 78 VAL A O 1
ATOM 641 N N . CYS A 1 79 ? -0.366 14.927 5.909 1.00 94.50 79 CYS A N 1
ATOM 642 C CA . CYS A 1 79 ? 1.084 14.955 5.863 1.00 94.50 79 CYS A CA 1
ATOM 643 C C . CYS A 1 79 ? 1.559 16.177 5.076 1.00 94.50 79 CYS A C 1
ATOM 645 O O . CYS A 1 79 ? 1.489 16.212 3.852 1.00 94.50 79 CYS A O 1
ATOM 647 N N . GLN A 1 80 ? 2.124 17.164 5.761 1.00 90.75 80 GLN A N 1
ATOM 648 C CA . GLN A 1 80 ? 2.602 18.384 5.100 1.00 90.75 80 GLN A CA 1
ATOM 649 C C . GLN A 1 80 ? 3.843 18.154 4.213 1.00 90.75 80 GLN A C 1
ATOM 651 O O . GLN A 1 80 ? 4.145 18.993 3.375 1.00 90.75 80 GLN A O 1
ATOM 656 N N . GLN A 1 81 ? 4.564 17.036 4.390 1.00 88.69 81 GLN A N 1
ATOM 657 C CA . GLN A 1 81 ? 5.735 16.691 3.569 1.00 88.69 81 GLN A CA 1
ATOM 658 C C . GLN A 1 81 ? 5.345 16.080 2.216 1.00 88.69 81 GLN A C 1
ATOM 660 O O . GLN A 1 81 ? 6.040 16.302 1.233 1.00 88.69 81 GLN A O 1
ATOM 665 N N . THR A 1 82 ? 4.261 15.297 2.167 1.00 89.12 82 THR A N 1
ATOM 666 C CA . THR A 1 82 ? 3.911 14.475 0.992 1.00 89.12 82 THR A CA 1
ATOM 667 C C . THR A 1 82 ? 2.490 14.697 0.482 1.00 89.12 82 THR A C 1
ATOM 669 O O . THR A 1 82 ? 2.087 14.071 -0.491 1.00 89.12 82 THR A O 1
ATOM 672 N N . GLY A 1 83 ? 1.678 15.525 1.144 1.00 90.56 83 GLY A N 1
ATOM 673 C CA . GLY A 1 83 ? 0.259 15.713 0.818 1.00 90.56 83 GLY A CA 1
ATOM 674 C C . GLY A 1 83 ? -0.623 14.476 1.046 1.00 90.56 83 GLY A C 1
ATOM 675 O O . GLY A 1 83 ? -1.824 14.538 0.797 1.00 90.56 83 GLY A O 1
ATOM 676 N N . ASN A 1 84 ? -0.057 13.361 1.521 1.00 93.94 84 ASN A N 1
ATOM 677 C CA . ASN A 1 84 ? -0.819 12.175 1.902 1.00 93.94 84 ASN A CA 1
ATOM 678 C C . ASN A 1 84 ? -1.764 12.521 3.049 1.00 93.94 84 ASN A C 1
ATOM 680 O O . ASN A 1 84 ? -1.439 13.365 3.887 1.00 93.94 84 ASN A O 1
ATOM 684 N N . TYR A 1 85 ? -2.893 11.830 3.142 1.00 95.25 85 TYR A N 1
ATOM 685 C CA . TYR A 1 85 ? -3.807 12.035 4.256 1.00 95.25 85 TYR A CA 1
ATOM 686 C C . TYR A 1 85 ? -4.330 10.734 4.835 1.00 95.25 85 TYR A C 1
ATOM 688 O O . TYR A 1 85 ? -4.421 9.709 4.162 1.00 95.25 85 TYR A O 1
ATOM 696 N N . MET A 1 86 ? -4.661 10.792 6.118 1.00 96.38 86 MET A N 1
ATOM 697 C CA . MET A 1 86 ? -5.239 9.708 6.887 1.00 96.38 86 MET A CA 1
ATOM 698 C C . MET A 1 86 ? -6.599 10.136 7.410 1.00 96.38 86 MET A C 1
ATOM 700 O O . MET A 1 86 ? -6.782 11.271 7.841 1.00 96.38 86 MET A O 1
ATOM 704 N N . TYR A 1 87 ? -7.546 9.216 7.429 1.00 95.38 87 TYR A N 1
ATOM 705 C CA . TYR A 1 87 ? -8.776 9.378 8.185 1.00 95.38 87 TYR A CA 1
ATOM 706 C C . TYR A 1 87 ? -9.172 8.049 8.800 1.00 95.38 87 TYR A C 1
ATOM 708 O O . TYR A 1 87 ? -8.721 6.980 8.384 1.00 95.38 87 TYR A O 1
ATOM 716 N N . PHE A 1 88 ? -10.007 8.129 9.822 1.00 95.00 88 PHE A N 1
ATOM 717 C CA . PHE A 1 88 ? -10.431 6.974 10.584 1.00 95.00 88 PHE A CA 1
ATOM 718 C C . PHE A 1 88 ? -11.897 7.103 10.958 1.00 95.00 88 PHE A C 1
ATOM 720 O O . PHE A 1 88 ? -12.441 8.201 11.085 1.00 95.00 88 PHE A O 1
ATOM 727 N N . THR A 1 89 ? -12.554 5.963 11.093 1.00 94.50 89 THR A N 1
ATOM 728 C CA . THR A 1 89 ? -13.962 5.898 11.455 1.00 94.50 89 THR A CA 1
ATOM 729 C C . THR A 1 89 ? -14.260 4.618 12.219 1.00 94.50 89 THR A C 1
ATOM 731 O O . THR A 1 89 ? -13.461 3.681 12.254 1.00 94.50 89 THR A O 1
ATOM 734 N N . GLN A 1 90 ? -15.424 4.603 12.846 1.00 94.69 90 GLN A N 1
ATOM 735 C CA . GLN A 1 90 ? -15.965 3.472 13.568 1.00 94.69 90 GLN A CA 1
ATOM 736 C C . GLN A 1 90 ? -17.284 3.095 12.903 1.00 94.69 90 GLN A C 1
ATOM 738 O O . GLN A 1 90 ? -18.164 3.943 12.744 1.00 94.69 90 GLN A O 1
ATOM 743 N N . VAL A 1 91 ? -17.428 1.829 12.521 1.00 93.88 91 VAL A N 1
ATOM 744 C CA . VAL A 1 91 ? -18.639 1.327 11.870 1.00 93.88 91 VAL A CA 1
ATOM 745 C C . VAL A 1 91 ? -19.190 0.117 12.608 1.00 93.88 91 VAL A C 1
ATOM 747 O O . VAL A 1 91 ? -18.451 -0.685 13.181 1.00 93.88 91 VAL A O 1
ATOM 750 N N . GLN A 1 92 ? -20.515 -0.003 12.593 1.00 94.06 92 GLN A N 1
ATOM 751 C CA . GLN A 1 92 ? -21.202 -1.185 13.093 1.00 94.06 92 GLN A CA 1
ATOM 752 C C . GLN A 1 92 ? -21.294 -2.222 11.964 1.00 94.06 92 GLN A C 1
ATOM 754 O O . GLN A 1 92 ? -21.823 -1.892 10.897 1.00 94.06 92 GLN A O 1
ATOM 759 N N . PRO A 1 93 ? -20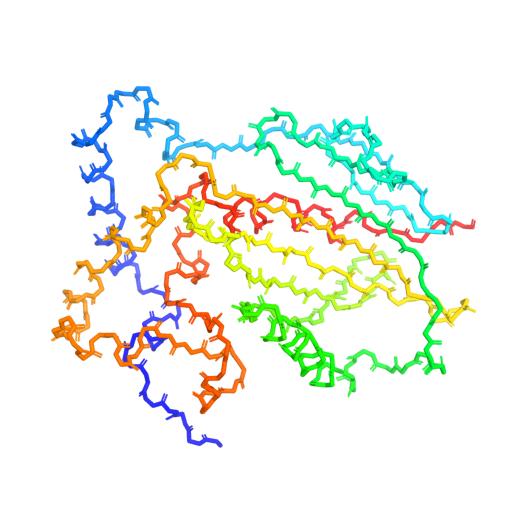.774 -3.447 12.155 1.00 90.88 93 PRO A N 1
ATOM 760 C CA . PRO A 1 93 ? -20.890 -4.511 11.170 1.00 90.88 93 PRO A CA 1
ATOM 761 C C . PRO A 1 93 ? -22.348 -4.963 11.024 1.00 90.88 93 PRO A C 1
ATOM 763 O O . PRO A 1 93 ? -23.157 -4.876 11.953 1.00 90.88 93 PRO A O 1
ATOM 766 N N . ASN A 1 94 ? -22.688 -5.482 9.844 1.00 88.75 94 ASN A N 1
ATOM 767 C CA . ASN A 1 94 ? -23.985 -6.109 9.615 1.00 88.75 94 ASN A CA 1
ATOM 768 C C . ASN A 1 94 ? -23.975 -7.545 10.160 1.00 88.75 94 ASN A C 1
ATOM 770 O O . ASN A 1 94 ? -23.703 -8.490 9.423 1.00 88.75 94 ASN A O 1
ATOM 774 N N . GLY A 1 95 ? -24.256 -7.689 11.454 1.00 90.25 95 GLY A N 1
ATOM 775 C CA . GLY A 1 95 ? -24.223 -8.970 12.160 1.00 90.25 95 GLY A CA 1
ATOM 776 C C . GLY A 1 95 ? -23.021 -9.107 13.101 1.00 90.25 95 GLY A C 1
ATOM 777 O O . GLY A 1 95 ? -22.316 -8.124 13.351 1.00 90.25 95 GLY A O 1
ATOM 778 N N . PRO A 1 96 ? -22.824 -10.297 13.693 1.00 91.44 96 PRO A N 1
ATOM 779 C CA . PRO A 1 96 ? -21.671 -10.563 14.539 1.00 91.44 96 PRO A CA 1
ATOM 780 C C . PRO A 1 96 ? -20.389 -10.632 13.704 1.00 91.44 96 PRO A C 1
ATOM 782 O O . PRO A 1 96 ? -20.401 -11.170 12.599 1.00 91.44 96 PRO A O 1
ATOM 785 N N . LEU A 1 97 ? -19.287 -10.129 14.256 1.00 91.50 97 LEU A N 1
ATOM 786 C CA . LEU A 1 97 ? -17.953 -10.340 13.694 1.00 91.50 97 LEU A CA 1
ATOM 787 C C . LEU A 1 97 ? -17.592 -11.830 13.724 1.00 91.50 97 LEU A C 1
ATOM 789 O O . LEU A 1 97 ? -17.696 -12.468 14.777 1.00 91.50 97 LEU A O 1
ATOM 793 N N . GLY A 1 98 ? -17.188 -12.374 12.576 1.00 87.56 98 GLY A N 1
ATOM 794 C CA . GLY A 1 98 ? -16.644 -13.721 12.464 1.00 87.56 98 GLY A CA 1
ATOM 795 C C . GLY A 1 98 ? -15.143 -13.762 12.733 1.00 87.56 98 GLY A C 1
ATOM 796 O O . GLY A 1 98 ? -14.503 -12.749 12.996 1.00 87.56 98 GLY A O 1
ATOM 797 N N . ASN A 1 99 ? -14.586 -14.968 12.711 1.00 90.00 99 ASN A N 1
ATOM 798 C CA . ASN A 1 99 ? -13.156 -15.185 12.875 1.00 90.00 99 ASN A CA 1
ATOM 799 C C . ASN A 1 99 ? -12.389 -14.662 11.636 1.00 90.00 99 ASN A C 1
ATOM 801 O O . ASN A 1 99 ? -12.755 -14.980 10.507 1.00 90.00 99 ASN A O 1
ATOM 805 N N . ILE A 1 100 ? -11.324 -13.877 11.845 1.00 91.62 100 ILE A N 1
ATOM 806 C CA . ILE A 1 100 ? -10.550 -13.260 10.748 1.00 91.62 100 ILE A CA 1
ATOM 807 C C . ILE A 1 100 ? -9.918 -14.275 9.793 1.00 91.62 100 ILE A C 1
ATOM 809 O O . ILE A 1 100 ? -9.841 -14.006 8.594 1.00 91.62 100 ILE A O 1
ATOM 813 N N . GLU A 1 101 ? -9.462 -15.426 10.292 1.00 92.56 101 GLU A N 1
ATOM 814 C CA . GLU A 1 101 ? -8.857 -16.471 9.467 1.00 92.56 101 GLU A CA 1
ATOM 815 C C . GLU A 1 101 ? -9.873 -17.086 8.498 1.00 92.56 101 GLU A C 1
ATOM 817 O O . GLU A 1 101 ? -9.551 -17.308 7.330 1.00 92.56 101 GLU A O 1
ATOM 822 N N . ASP A 1 102 ? -11.109 -17.279 8.955 1.00 93.88 102 ASP A N 1
ATOM 823 C CA . ASP A 1 102 ? -12.204 -17.824 8.146 1.00 93.88 102 ASP A CA 1
ATOM 824 C C . ASP A 1 102 ? -12.768 -16.801 7.138 1.00 93.88 102 ASP A C 1
ATOM 826 O O . ASP A 1 102 ? -13.374 -17.173 6.131 1.00 93.88 102 ASP A O 1
ATOM 830 N N . GLU A 1 103 ? -12.573 -15.504 7.390 1.00 93.62 103 GLU A N 1
ATOM 831 C CA . GLU A 1 103 ? -13.166 -14.411 6.610 1.00 93.62 103 GLU A CA 1
ATOM 832 C C . GLU A 1 103 ? -12.223 -13.784 5.570 1.00 93.62 103 GLU A C 1
ATOM 834 O O . GLU A 1 103 ? -12.672 -12.960 4.771 1.00 93.62 103 GLU A O 1
ATOM 839 N N . LEU A 1 104 ? -10.940 -14.162 5.519 1.00 96.06 104 LEU A N 1
ATOM 840 C CA . LEU A 1 104 ? -9.951 -13.504 4.651 1.00 96.06 104 LEU A CA 1
ATOM 841 C C . LEU A 1 104 ? -10.348 -13.490 3.171 1.00 96.06 104 LEU A C 1
ATOM 843 O O . LEU A 1 104 ? -10.274 -12.446 2.524 1.00 96.06 104 LEU A O 1
ATOM 847 N N . ASP A 1 105 ? -10.797 -14.616 2.622 1.00 96.25 105 ASP A N 1
ATOM 848 C CA . ASP A 1 105 ? -11.173 -14.676 1.206 1.00 96.25 105 ASP A CA 1
ATOM 849 C C . ASP A 1 105 ? -12.449 -13.872 0.913 1.00 96.25 105 ASP A C 1
ATOM 851 O O . ASP A 1 105 ? -12.554 -13.236 -0.140 1.00 96.25 105 ASP A O 1
ATOM 855 N N . VAL A 1 106 ? -13.380 -13.819 1.873 1.00 94.88 106 VAL A N 1
ATOM 856 C CA . VAL A 1 106 ? -14.580 -12.973 1.797 1.00 94.88 106 VAL A CA 1
ATOM 857 C C . VAL A 1 106 ? -14.183 -11.499 1.811 1.00 94.88 106 VAL A C 1
ATOM 859 O O . VAL A 1 106 ? -14.649 -10.726 0.974 1.00 94.88 106 VAL A O 1
ATOM 862 N N . TYR A 1 107 ? -13.283 -11.106 2.713 1.00 95.94 107 TYR A N 1
ATOM 863 C CA . TYR A 1 107 ? -12.793 -9.736 2.810 1.00 95.94 107 TYR A CA 1
ATOM 864 C C . TYR A 1 107 ? -12.010 -9.321 1.556 1.00 95.94 107 TYR A C 1
ATOM 866 O O . TYR A 1 107 ? -12.271 -8.252 1.003 1.00 95.94 107 TYR A O 1
ATOM 874 N N . ARG A 1 108 ? -11.121 -10.182 1.037 1.00 97.69 108 ARG A N 1
ATOM 875 C CA . ARG A 1 108 ? -10.404 -9.961 -0.234 1.00 97.69 108 ARG A CA 1
ATOM 876 C C . ARG A 1 108 ? -11.371 -9.721 -1.385 1.00 97.69 108 ARG A C 1
ATOM 878 O O . ARG A 1 108 ? -11.177 -8.781 -2.154 1.00 97.69 108 ARG A O 1
ATOM 885 N N . GLN A 1 109 ? -12.402 -10.559 -1.504 1.00 97.31 109 GLN A N 1
ATOM 886 C CA . GLN A 1 109 ? -13.419 -10.407 -2.540 1.00 97.31 109 GLN A CA 1
ATOM 887 C C . GLN A 1 109 ? -14.188 -9.098 -2.378 1.00 97.31 109 GLN A C 1
ATOM 889 O O . GLN A 1 109 ? -14.333 -8.357 -3.348 1.00 97.31 109 GLN A O 1
ATOM 894 N N . TRP A 1 110 ? -14.607 -8.770 -1.157 1.00 96.31 110 TRP A N 1
ATOM 895 C CA . TRP A 1 110 ? -15.312 -7.527 -0.880 1.00 96.31 110 TRP A CA 1
ATOM 896 C C . TRP A 1 110 ? -14.465 -6.297 -1.238 1.00 96.31 110 TRP A C 1
ATOM 898 O O . TRP A 1 110 ? -14.933 -5.448 -1.996 1.00 96.31 110 TRP A O 1
ATOM 908 N N . VAL A 1 111 ? -13.208 -6.208 -0.781 1.00 97.31 111 VAL A N 1
ATOM 909 C CA . VAL A 1 111 ? -12.315 -5.086 -1.133 1.00 97.31 111 VAL A CA 1
ATOM 910 C C . VAL A 1 111 ? -12.109 -5.013 -2.646 1.00 97.31 111 VAL A C 1
ATOM 912 O O . VAL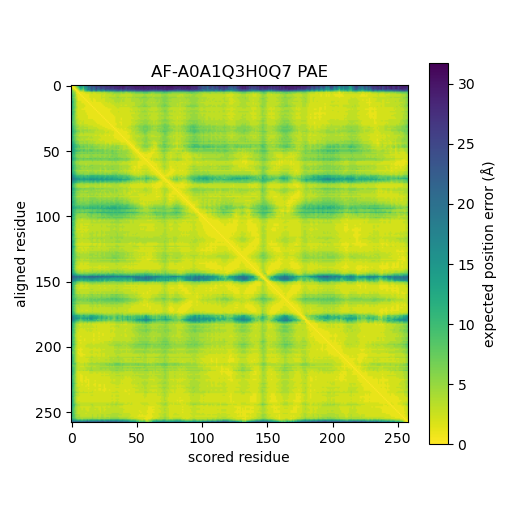 A 1 111 ? -12.216 -3.929 -3.220 1.00 97.31 111 VAL A O 1
ATOM 915 N N . ARG A 1 112 ? -11.863 -6.148 -3.314 1.00 98.00 112 ARG A N 1
ATOM 916 C CA . ARG A 1 112 ? -11.720 -6.204 -4.777 1.00 98.00 112 ARG A CA 1
ATOM 917 C C . ARG A 1 112 ? -12.939 -5.609 -5.476 1.00 98.00 112 ARG A C 1
ATOM 919 O O . ARG A 1 112 ? -12.779 -4.712 -6.296 1.00 98.00 112 ARG A O 1
ATOM 926 N N . GLU A 1 113 ? -14.142 -6.060 -5.133 1.00 97.31 113 GLU A N 1
ATOM 927 C CA . GLU A 1 113 ? -15.389 -5.587 -5.743 1.00 97.31 113 GLU A CA 1
ATOM 928 C C . GLU A 1 113 ? -15.613 -4.088 -5.525 1.00 97.31 113 GLU A C 1
ATOM 930 O O . GLU A 1 113 ? -15.966 -3.380 -6.470 1.00 97.31 113 GLU A O 1
ATOM 935 N N . GLN A 1 114 ? -15.355 -3.583 -4.311 1.00 96.25 114 GLN A N 1
ATOM 936 C CA . GLN A 1 114 ? -15.480 -2.152 -4.022 1.00 96.25 114 GLN A CA 1
ATOM 937 C C . GLN A 1 114 ? -14.569 -1.318 -4.929 1.00 96.25 114 GLN A C 1
ATOM 939 O O . GLN A 1 114 ? -15.003 -0.313 -5.489 1.00 96.25 114 GLN A O 1
ATOM 944 N N . TYR A 1 115 ? -13.310 -1.729 -5.095 1.00 96.50 115 TYR A N 1
ATOM 945 C CA . TYR A 1 115 ? -12.347 -0.961 -5.881 1.00 96.50 115 TYR A CA 1
ATOM 946 C C . TYR A 1 115 ? -12.527 -1.137 -7.385 1.00 96.50 115 TYR A C 1
ATOM 948 O O . TYR A 1 115 ? -12.374 -0.159 -8.111 1.00 96.50 115 TYR A O 1
ATOM 956 N N . VAL A 1 116 ? -12.956 -2.307 -7.857 1.00 97.12 116 VAL A N 1
ATOM 957 C CA . VAL A 1 116 ? -13.357 -2.511 -9.260 1.00 97.12 116 VAL A CA 1
ATOM 958 C C . VAL A 1 116 ? -14.518 -1.587 -9.632 1.00 97.12 116 VAL A C 1
ATOM 960 O O . VAL A 1 116 ? -14.479 -0.964 -10.691 1.00 97.12 116 VAL A O 1
ATOM 963 N N . ALA A 1 117 ? -15.502 -1.403 -8.743 1.00 96.44 117 ALA A N 1
ATOM 964 C CA . ALA A 1 117 ? -16.606 -0.462 -8.960 1.00 96.44 117 ALA A CA 1
ATOM 965 C C . ALA A 1 117 ? -16.148 1.007 -9.087 1.00 96.44 117 ALA A C 1
ATOM 967 O O . ALA A 1 117 ? -16.868 1.834 -9.644 1.00 96.44 117 ALA A O 1
ATOM 968 N N . MET A 1 118 ? -14.943 1.331 -8.609 1.00 94.00 118 MET A N 1
ATOM 969 C CA . MET A 1 118 ? -14.298 2.642 -8.739 1.00 94.00 118 MET A CA 1
ATOM 970 C C . MET A 1 118 ? -13.265 2.683 -9.881 1.00 94.00 118 MET A C 1
ATOM 972 O O . MET A 1 118 ? -12.423 3.579 -9.911 1.00 94.00 118 MET A O 1
ATOM 976 N N . ASN A 1 119 ? -13.294 1.714 -10.806 1.00 94.88 119 ASN A N 1
ATOM 977 C CA . ASN A 1 119 ? -12.284 1.497 -11.855 1.00 94.88 119 ASN A CA 1
ATOM 978 C C . ASN A 1 119 ? -10.853 1.297 -11.318 1.00 94.88 119 ASN A C 1
ATOM 980 O O . ASN A 1 119 ? -9.877 1.480 -12.040 1.00 94.88 119 ASN A O 1
ATOM 984 N N . GLY A 1 120 ? -10.725 0.945 -10.043 1.00 96.12 120 GLY A N 1
ATOM 985 C CA . GLY A 1 120 ? -9.480 0.640 -9.359 1.00 96.12 120 GLY A CA 1
ATOM 986 C C . GLY A 1 120 ? -9.202 -0.859 -9.293 1.00 96.12 120 GLY A C 1
ATOM 987 O O . GLY A 1 120 ? -9.799 -1.657 -10.019 1.00 96.12 120 GLY A O 1
ATOM 988 N N . GLY A 1 121 ? -8.302 -1.251 -8.397 1.00 97.12 121 GLY A N 1
ATOM 989 C CA . GLY A 1 121 ? -8.000 -2.654 -8.146 1.00 97.12 121 GLY A CA 1
ATOM 990 C C . GLY A 1 121 ? -7.225 -2.907 -6.861 1.00 97.12 121 GLY A C 1
ATOM 991 O O . GLY A 1 121 ? -6.833 -1.988 -6.136 1.00 97.12 121 GLY A O 1
ATOM 992 N N . LEU A 1 122 ? -7.044 -4.194 -6.579 1.00 98.19 122 LEU A N 1
ATOM 993 C CA . LEU A 1 122 ? -6.377 -4.700 -5.389 1.00 98.19 122 LEU A CA 1
ATOM 994 C C . LEU A 1 122 ? -4.889 -4.940 -5.665 1.00 98.19 122 LEU A C 1
ATOM 996 O O . LEU A 1 122 ? -4.544 -5.579 -6.656 1.00 98.19 122 LEU A O 1
ATOM 1000 N N . VAL A 1 123 ? -4.022 -4.461 -4.772 1.00 98.19 123 VAL A N 1
ATOM 1001 C CA . VAL A 1 123 ? -2.565 -4.689 -4.816 1.00 98.19 123 VAL A CA 1
ATOM 1002 C C . VAL A 1 123 ? -2.152 -5.714 -3.761 1.00 98.19 123 VAL A C 1
ATOM 1004 O O . VAL A 1 123 ? -1.303 -6.561 -4.004 1.00 98.19 123 VAL A O 1
ATOM 1007 N N . PHE A 1 124 ? -2.758 -5.649 -2.578 1.00 97.31 124 PHE A N 1
ATOM 1008 C CA . PHE A 1 124 ? -2.395 -6.472 -1.429 1.00 97.31 124 PHE A CA 1
ATOM 1009 C C . PHE A 1 124 ? -3.578 -6.555 -0.463 1.00 97.31 124 PHE A C 1
ATOM 1011 O O . PHE A 1 124 ? -4.288 -5.566 -0.291 1.00 97.31 124 PHE A O 1
ATOM 1018 N N . CYS A 1 125 ? -3.802 -7.706 0.165 1.00 98.38 125 CYS A N 1
ATOM 1019 C CA . CYS A 1 125 ? -4.771 -7.883 1.238 1.00 98.38 125 CYS A CA 1
ATOM 1020 C C . CYS A 1 125 ? -4.495 -9.133 2.083 1.00 98.38 125 CYS A C 1
ATOM 1022 O O . CYS A 1 125 ? -4.660 -10.265 1.621 1.00 98.38 125 CYS A O 1
ATOM 1024 N N . GLU A 1 126 ? -4.140 -8.910 3.344 1.00 98.19 126 GLU A N 1
ATOM 1025 C CA . GLU A 1 126 ? -3.762 -9.953 4.295 1.00 98.19 126 GLU A CA 1
ATOM 1026 C C . GLU A 1 126 ? -4.380 -9.712 5.673 1.00 98.19 126 GLU A C 1
ATOM 1028 O O . GLU A 1 126 ? -4.871 -8.626 5.993 1.00 98.19 126 GLU A O 1
ATOM 1033 N N . ILE A 1 127 ? -4.331 -10.750 6.503 1.00 98.25 127 ILE A N 1
ATOM 1034 C CA . ILE A 1 127 ? -4.573 -10.625 7.939 1.00 98.25 127 ILE A CA 1
ATOM 1035 C C . ILE A 1 127 ? -3.333 -10.015 8.582 1.00 98.25 127 ILE A C 1
ATOM 1037 O O . ILE A 1 127 ? -2.208 -10.421 8.288 1.00 98.25 127 ILE A O 1
ATOM 1041 N N . PHE A 1 128 ? -3.540 -9.120 9.541 1.00 97.75 128 PHE A N 1
ATOM 1042 C CA . PHE A 1 128 ? -2.492 -8.735 10.472 1.00 97.75 128 PHE A CA 1
ATOM 1043 C C . PHE A 1 128 ? -2.914 -9.015 11.909 1.00 97.75 128 PHE A C 1
ATOM 1045 O O . PHE A 1 128 ? -4.081 -8.907 12.282 1.00 97.75 128 PHE A O 1
ATOM 1052 N N . ASN A 1 129 ? -1.918 -9.325 12.730 1.00 96.56 129 ASN A N 1
ATOM 1053 C CA . ASN A 1 129 ? -2.034 -9.427 14.174 1.00 96.56 129 ASN A CA 1
ATOM 1054 C C . ASN A 1 129 ? -0.786 -8.800 14.778 1.00 96.56 129 ASN A C 1
ATOM 1056 O O . ASN A 1 129 ? 0.331 -9.110 14.357 1.00 96.56 129 ASN A O 1
ATOM 1060 N N . ASN A 1 130 ? -0.957 -7.923 15.761 1.00 96.06 130 ASN A N 1
ATOM 1061 C CA . ASN A 1 130 ? 0.168 -7.283 16.422 1.00 96.06 130 ASN A CA 1
ATOM 1062 C C . ASN A 1 130 ? 0.415 -7.838 17.830 1.00 96.06 130 ASN A C 1
ATOM 1064 O O . ASN A 1 130 ? -0.402 -8.544 18.422 1.00 96.06 130 ASN A O 1
ATOM 1068 N N . LYS A 1 131 ? 1.565 -7.469 18.401 1.00 96.00 131 LYS A N 1
ATOM 1069 C CA . LYS A 1 131 ? 1.988 -7.892 19.746 1.00 96.00 131 LYS A CA 1
ATOM 1070 C C . LYS A 1 131 ? 1.065 -7.425 20.884 1.00 96.00 131 LYS A C 1
ATOM 1072 O O . LYS A 1 131 ? 1.177 -7.941 21.990 1.00 96.00 131 LYS A O 1
ATOM 1077 N N . ASN A 1 132 ? 0.186 -6.455 20.627 1.00 95.25 132 ASN A N 1
ATOM 1078 C CA . ASN A 1 132 ? -0.749 -5.894 21.604 1.00 95.25 132 ASN A CA 1
ATOM 1079 C C . ASN A 1 132 ? -2.127 -6.583 21.552 1.00 95.25 132 ASN A C 1
ATOM 1081 O O . ASN A 1 132 ? -3.059 -6.124 22.210 1.00 95.25 132 ASN A O 1
ATOM 1085 N N . GLY A 1 133 ? -2.278 -7.658 20.767 1.00 94.00 133 GLY A N 1
ATOM 1086 C CA . GLY A 1 133 ? -3.549 -8.372 20.618 1.00 94.00 133 GLY A CA 1
ATOM 1087 C C . GLY A 1 133 ? -4.583 -7.617 19.781 1.00 94.00 133 GLY A C 1
ATOM 1088 O O . GLY A 1 133 ? -5.779 -7.875 19.908 1.00 94.00 133 GLY A O 1
ATOM 1089 N N . VAL A 1 134 ? -4.143 -6.666 18.951 1.00 96.62 134 VAL A N 1
ATOM 1090 C CA . VAL A 1 134 ? -4.990 -6.032 17.937 1.00 96.62 134 VAL A CA 1
ATOM 1091 C C . VAL A 1 134 ? -4.784 -6.760 16.615 1.00 96.62 134 VAL A C 1
ATOM 1093 O O . VAL A 1 134 ? -3.645 -6.948 16.180 1.00 96.62 134 VAL A O 1
ATOM 1096 N N . GLY A 1 135 ? -5.885 -7.151 15.982 1.00 96.12 135 GLY A N 1
ATOM 1097 C CA . GLY A 1 135 ? -5.877 -7.846 14.704 1.00 96.12 135 GLY A CA 1
ATOM 1098 C C . GLY A 1 135 ? -7.027 -7.419 13.804 1.00 96.12 135 GLY A C 1
ATOM 1099 O O . GLY A 1 135 ? -7.970 -6.739 14.226 1.00 96.12 135 GLY A O 1
ATOM 1100 N N . GLY A 1 136 ? -6.919 -7.806 12.543 1.00 97.31 136 GLY A N 1
ATOM 1101 C CA . GLY A 1 136 ? -7.879 -7.458 11.512 1.00 97.31 136 GLY A CA 1
ATOM 1102 C C . GLY A 1 136 ? -7.314 -7.703 10.125 1.00 97.31 136 GLY A C 1
ATOM 1103 O O . GLY A 1 136 ? -6.390 -8.494 9.938 1.00 97.31 136 GLY A O 1
ATOM 1104 N N . PHE A 1 137 ? -7.858 -6.980 9.158 1.00 98.25 137 PHE A N 1
ATOM 1105 C CA . PHE A 1 137 ? -7.411 -7.032 7.777 1.00 98.25 137 PHE A CA 1
ATOM 1106 C C . PHE A 1 137 ? -6.666 -5.762 7.405 1.00 98.25 137 PHE A C 1
ATOM 1108 O O . PHE A 1 137 ? -7.065 -4.654 7.772 1.00 98.25 137 PHE A O 1
ATOM 1115 N N . GLU A 1 138 ? -5.604 -5.927 6.635 1.00 98.44 138 GLU A N 1
ATOM 1116 C CA . GLU A 1 138 ? -4.922 -4.846 5.950 1.00 98.44 138 GLU A CA 1
ATOM 1117 C C . GLU A 1 138 ? -5.037 -5.042 4.443 1.00 98.44 138 GLU A C 1
ATOM 1119 O O . GLU A 1 138 ? -5.045 -6.165 3.942 1.00 98.44 138 GLU A O 1
ATOM 1124 N N . SER A 1 139 ? -5.142 -3.947 3.701 1.00 98.56 139 SER A N 1
ATOM 1125 C CA . SER A 1 139 ? -5.157 -3.981 2.245 1.00 98.56 139 SER A CA 1
ATOM 1126 C C . SER A 1 139 ? -4.502 -2.746 1.653 1.00 98.56 139 SER A C 1
ATOM 1128 O O . SER A 1 139 ? -4.581 -1.653 2.211 1.00 98.56 139 SER A O 1
ATOM 1130 N N . ILE A 1 140 ? -3.854 -2.917 0.506 1.00 98.62 140 ILE A N 1
ATOM 1131 C CA . ILE A 1 140 ? -3.445 -1.821 -0.360 1.00 98.62 140 ILE A CA 1
ATOM 1132 C C . ILE A 1 140 ? -4.194 -1.970 -1.673 1.00 98.62 140 ILE A C 1
ATOM 1134 O O . ILE A 1 140 ? -4.260 -3.042 -2.275 1.00 98.62 140 ILE A O 1
ATOM 1138 N N . THR A 1 141 ? -4.762 -0.865 -2.111 1.00 98.06 141 THR A N 1
ATOM 1139 C CA . THR A 1 141 ? -5.592 -0.759 -3.303 1.00 98.06 141 THR A CA 1
ATOM 1140 C C . THR A 1 141 ? -5.158 0.453 -4.099 1.00 98.06 141 THR A C 1
ATOM 1142 O O . THR A 1 141 ? -4.417 1.306 -3.600 1.00 98.06 141 THR A O 1
ATOM 1145 N N . LYS A 1 142 ? -5.615 0.529 -5.343 1.00 96.25 142 LYS A N 1
ATOM 1146 C CA . LYS A 1 142 ? -5.265 1.619 -6.240 1.00 96.25 142 LYS A CA 1
ATOM 1147 C C . LYS A 1 142 ? -6.471 2.087 -7.038 1.00 96.25 142 LYS A C 1
ATOM 1149 O O . LYS A 1 142 ? -7.307 1.268 -7.413 1.00 96.25 142 LYS A O 1
ATOM 1154 N N . ILE A 1 143 ? -6.578 3.390 -7.273 1.00 93.88 143 ILE A N 1
ATOM 1155 C CA . ILE A 1 143 ? -7.685 4.013 -8.009 1.00 93.88 143 ILE A CA 1
ATOM 1156 C C . ILE A 1 143 ? -7.097 4.994 -9.031 1.00 93.88 143 ILE A C 1
ATOM 1158 O O . ILE A 1 143 ? -6.224 5.788 -8.667 1.00 93.88 143 ILE A O 1
ATOM 1162 N N . PRO A 1 144 ? -7.548 4.971 -10.298 1.00 91.12 144 PRO A N 1
ATOM 1163 C CA . PRO A 1 144 ? -7.151 5.983 -11.266 1.00 91.12 144 PRO A CA 1
ATOM 1164 C C . PRO A 1 144 ? -7.623 7.368 -10.815 1.00 91.12 144 PRO A C 1
ATOM 1166 O O . PRO A 1 144 ? -8.728 7.528 -10.291 1.00 91.12 144 PRO A O 1
ATOM 1169 N N . ARG A 1 145 ? -6.804 8.395 -11.043 1.00 87.12 145 ARG A N 1
ATOM 1170 C CA . ARG A 1 145 ? -7.252 9.767 -10.794 1.00 87.12 145 ARG A CA 1
ATOM 1171 C C . ARG A 1 145 ? -8.382 10.167 -11.750 1.00 87.12 145 ARG A C 1
ATOM 1173 O O . ARG A 1 145 ? -8.458 9.620 -12.853 1.00 87.12 145 ARG A O 1
ATOM 1180 N N . PRO A 1 146 ? -9.237 11.137 -11.361 1.00 82.12 146 PRO A N 1
ATOM 1181 C CA . PRO A 1 146 ? -10.261 11.683 -12.245 1.00 82.12 146 PRO A CA 1
ATOM 1182 C C . PRO A 1 146 ? -9.700 12.083 -13.615 1.00 82.12 146 PRO A C 1
ATOM 1184 O O . PRO A 1 146 ? -8.533 12.472 -13.734 1.00 82.12 146 PRO A O 1
ATOM 1187 N N . GLU A 1 147 ? -10.547 11.992 -14.641 1.00 67.50 147 GLU A N 1
ATOM 1188 C CA . GLU A 1 147 ? -10.160 12.226 -16.033 1.00 67.50 147 GLU A CA 1
ATOM 1189 C C . GLU A 1 147 ? -9.370 13.535 -16.208 1.00 67.50 147 GLU A C 1
ATOM 1191 O O . GLU A 1 147 ? -9.769 14.601 -15.739 1.00 67.50 147 GLU A O 1
ATOM 1196 N N . GLY A 1 148 ? -8.226 13.442 -16.893 1.00 64.38 148 GLY A N 1
ATOM 1197 C CA . GLY A 1 148 ? -7.347 14.576 -17.191 1.00 64.38 148 GLY A CA 1
ATOM 1198 C C . GLY A 1 148 ? -6.234 14.845 -16.172 1.00 64.38 148 GLY A C 1
ATOM 1199 O O . GLY A 1 148 ? -5.293 15.555 -16.516 1.00 64.38 148 GLY A O 1
ATOM 1200 N N . ALA A 1 149 ? -6.280 14.261 -14.966 1.00 68.00 149 ALA A N 1
ATOM 1201 C CA . ALA A 1 149 ? -5.220 14.434 -13.962 1.00 68.00 149 ALA A CA 1
ATOM 1202 C C . ALA A 1 149 ? -4.022 13.479 -14.152 1.00 68.00 149 ALA A C 1
ATOM 1204 O O . ALA A 1 149 ? -2.914 13.820 -13.745 1.00 68.00 149 ALA A O 1
ATOM 1205 N N . GLY A 1 150 ? -4.235 12.318 -14.789 1.00 75.31 150 GLY A N 1
ATOM 1206 C CA . GLY A 1 150 ? -3.213 11.281 -14.988 1.00 75.31 150 GLY A CA 1
ATOM 1207 C C . GLY A 1 150 ? -2.753 10.605 -13.685 1.00 75.31 150 GLY A C 1
ATOM 1208 O O . GLY A 1 150 ? -2.868 11.167 -12.599 1.00 75.31 150 GLY A O 1
ATOM 1209 N N . GLY A 1 151 ? -2.230 9.381 -13.781 1.00 85.00 151 GLY A N 1
ATOM 1210 C CA . GLY A 1 151 ? -1.677 8.650 -12.635 1.00 85.00 151 GLY A CA 1
ATOM 1211 C C . GLY A 1 151 ? -2.701 7.923 -11.758 1.00 85.00 151 GLY A C 1
ATOM 1212 O O . GLY A 1 151 ? -3.898 7.845 -12.060 1.00 85.00 151 GLY A O 1
ATOM 1213 N N . VAL A 1 152 ? -2.189 7.348 -10.670 1.00 91.00 152 VAL A N 1
ATOM 1214 C CA . VAL A 1 152 ? -2.921 6.448 -9.771 1.00 91.00 152 VAL A CA 1
ATOM 1215 C C . VAL A 1 152 ? -2.708 6.877 -8.322 1.00 91.00 152 VAL A C 1
ATOM 1217 O O . VAL A 1 152 ? -1.593 7.190 -7.906 1.00 91.00 152 VAL A O 1
ATOM 1220 N N . ASP A 1 153 ? -3.786 6.872 -7.544 1.00 92.38 153 ASP A N 1
ATOM 1221 C CA . ASP A 1 153 ? -3.724 7.032 -6.096 1.00 92.38 153 ASP A CA 1
ATOM 1222 C C . ASP A 1 153 ? -3.771 5.668 -5.416 1.00 92.38 153 ASP A C 1
ATOM 1224 O O . ASP A 1 153 ? -4.538 4.788 -5.813 1.00 92.38 153 ASP A O 1
ATOM 1228 N N . TYR A 1 154 ? -2.982 5.513 -4.357 1.00 96.75 154 TYR A N 1
ATOM 1229 C CA . TYR A 1 154 ? -2.957 4.297 -3.553 1.00 96.75 154 TYR A CA 1
ATOM 1230 C C . TYR A 1 154 ? -3.659 4.540 -2.225 1.00 96.75 154 TYR A C 1
ATOM 1232 O O . TYR A 1 154 ? -3.468 5.577 -1.585 1.00 96.75 154 TYR A O 1
ATOM 1240 N N . ALA A 1 155 ? -4.454 3.568 -1.790 1.00 97.31 155 ALA A N 1
ATOM 1241 C CA . ALA A 1 155 ? -5.102 3.588 -0.490 1.00 97.31 155 ALA A CA 1
ATOM 1242 C C . ALA A 1 155 ? -4.672 2.369 0.325 1.00 97.31 155 ALA A C 1
ATOM 1244 O O . ALA A 1 155 ? -4.877 1.227 -0.090 1.00 97.31 155 ALA A O 1
ATOM 1245 N N . TYR A 1 156 ? -4.089 2.628 1.492 1.00 98.44 156 TYR A N 1
ATOM 1246 C CA . TYR A 1 156 ? -3.870 1.634 2.531 1.00 98.44 156 TYR A CA 1
ATOM 1247 C C . TYR A 1 156 ? -5.061 1.645 3.474 1.00 98.44 156 TYR A C 1
ATOM 1249 O O . TYR A 1 156 ? -5.381 2.680 4.060 1.00 98.44 156 TYR A O 1
ATOM 1257 N N . PHE A 1 157 ? -5.727 0.508 3.591 1.00 98.00 157 PHE A N 1
ATOM 1258 C CA . PHE A 1 157 ? -6.961 0.366 4.332 1.00 98.00 157 PHE A CA 1
ATOM 1259 C C . PHE A 1 157 ? -6.840 -0.749 5.361 1.00 98.00 157 PHE A C 1
ATOM 1261 O O . PHE A 1 157 ? -6.561 -1.900 5.032 1.00 98.00 157 PHE A O 1
ATOM 1268 N N . LEU A 1 158 ? -7.082 -0.374 6.610 1.00 98.25 158 LEU A N 1
ATOM 1269 C CA . LEU A 1 158 ? -7.114 -1.247 7.765 1.00 98.25 158 LEU A CA 1
ATOM 1270 C C . LEU A 1 158 ? -8.541 -1.386 8.265 1.00 98.25 158 LEU A C 1
ATOM 1272 O O . LEU A 1 158 ? -9.242 -0.387 8.444 1.00 98.25 158 LEU A O 1
ATOM 1276 N N . ASN A 1 159 ? -8.936 -2.621 8.537 1.00 96.81 159 ASN A N 1
ATOM 1277 C CA . ASN A 1 159 ? -10.212 -2.959 9.138 1.00 96.81 159 ASN A CA 1
ATOM 1278 C C . ASN A 1 159 ? -9.953 -3.809 10.389 1.00 96.81 159 ASN A C 1
ATOM 1280 O O . ASN A 1 159 ? -9.603 -4.983 10.295 1.00 96.81 159 ASN A O 1
ATOM 1284 N N . ILE A 1 160 ? -10.045 -3.171 11.554 1.00 97.31 160 ILE A N 1
ATOM 1285 C CA . ILE A 1 160 ? -9.673 -3.712 12.863 1.00 97.31 160 ILE A CA 1
ATOM 1286 C C . ILE A 1 160 ? -10.928 -4.164 13.590 1.00 97.31 160 ILE A C 1
ATOM 1288 O O . ILE A 1 160 ? -11.858 -3.379 13.800 1.00 97.31 160 ILE A O 1
ATOM 1292 N N . GLN A 1 161 ? -10.930 -5.419 14.020 1.00 94.44 161 GLN A N 1
ATOM 1293 C CA . GLN A 1 161 ? -12.089 -6.034 14.645 1.00 94.44 161 GLN A CA 1
ATOM 1294 C C . GLN A 1 161 ? -12.053 -5.877 16.167 1.00 94.44 161 GLN A C 1
ATOM 1296 O O . GLN A 1 161 ? -11.103 -6.290 16.832 1.00 94.44 161 GLN A O 1
ATOM 1301 N N . ASN A 1 162 ? -13.123 -5.323 16.737 1.00 94.56 162 ASN A N 1
ATOM 1302 C CA . ASN A 1 162 ? -13.372 -5.345 18.174 1.00 94.56 162 ASN A CA 1
ATOM 1303 C C . ASN A 1 162 ? -14.554 -6.265 18.480 1.00 94.56 162 ASN A C 1
ATOM 1305 O O . ASN A 1 162 ? -15.717 -5.857 18.461 1.00 94.56 162 ASN A O 1
ATOM 1309 N N . TYR A 1 163 ? -14.229 -7.516 18.799 1.00 92.25 163 TYR A N 1
ATOM 1310 C CA . TYR A 1 163 ? -15.201 -8.561 19.116 1.00 92.25 163 TYR A CA 1
ATOM 1311 C C . TYR A 1 163 ? -16.038 -8.267 20.365 1.00 92.25 163 TYR A C 1
ATOM 1313 O O . TYR A 1 163 ? -17.192 -8.677 20.435 1.00 92.25 163 TYR A O 1
ATOM 1321 N N . GLN A 1 164 ? -15.486 -7.551 21.352 1.00 90.44 164 GLN A N 1
ATOM 1322 C CA . GLN A 1 164 ? -16.187 -7.279 22.612 1.00 90.44 164 GLN A CA 1
ATOM 1323 C C . GLN A 1 164 ? -17.360 -6.317 22.416 1.00 90.44 164 GLN A C 1
ATOM 1325 O O . GLN A 1 164 ? -18.422 -6.506 23.004 1.00 90.44 164 GLN A O 1
ATOM 1330 N N . GLN A 1 165 ? -17.165 -5.287 21.591 1.00 91.75 165 GLN A N 1
ATOM 1331 C CA . GLN A 1 165 ? -18.191 -4.287 21.284 1.00 91.75 165 GLN A CA 1
ATOM 1332 C C . GLN A 1 165 ? -18.958 -4.602 19.991 1.00 91.75 165 GLN A C 1
ATOM 1334 O O . GLN A 1 165 ? -19.922 -3.904 19.686 1.00 91.75 165 GLN A O 1
ATOM 1339 N N . ASN A 1 166 ? -18.543 -5.634 19.248 1.00 94.06 166 ASN A N 1
ATOM 1340 C CA . ASN A 1 166 ? -19.012 -5.941 17.899 1.00 94.06 166 ASN A CA 1
ATOM 1341 C C . ASN A 1 166 ? -18.892 -4.730 16.958 1.00 94.06 166 ASN A C 1
ATOM 1343 O O . ASN A 1 166 ? -19.867 -4.322 16.343 1.00 94.06 166 ASN A O 1
ATOM 1347 N N . VAL A 1 167 ? -17.704 -4.125 16.891 1.00 95.38 167 VAL A N 1
ATOM 1348 C CA . VAL A 1 167 ? -17.426 -2.880 16.153 1.00 95.38 167 VAL A CA 1
ATOM 1349 C C . VAL A 1 167 ? -16.218 -3.063 15.237 1.00 95.38 167 VAL A C 1
ATOM 1351 O O . VAL A 1 167 ? -15.256 -3.738 15.605 1.00 95.38 167 VAL A O 1
ATOM 1354 N N . LEU A 1 168 ? -16.240 -2.408 14.074 1.00 95.31 168 LEU A N 1
ATOM 1355 C CA . LEU A 1 168 ? -15.092 -2.303 13.176 1.00 95.31 168 LEU A CA 1
ATOM 1356 C C . LEU A 1 168 ? -14.489 -0.900 13.235 1.00 95.31 168 LEU A C 1
ATOM 1358 O O . LEU A 1 168 ? -15.175 0.097 12.998 1.00 95.31 168 LEU A O 1
ATOM 1362 N N . TYR A 1 169 ? -13.189 -0.832 13.498 1.00 96.94 169 TYR A 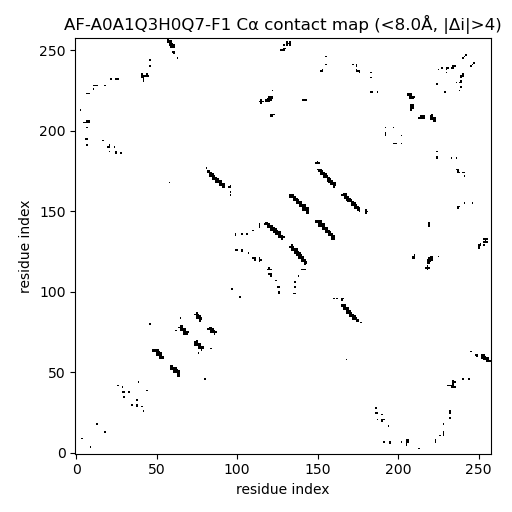N 1
ATOM 1363 C CA . TYR A 1 169 ? -12.412 0.393 13.363 1.00 96.94 169 TYR A CA 1
ATOM 1364 C C . TYR A 1 169 ? -11.741 0.403 11.997 1.00 96.94 169 TYR A C 1
ATOM 1366 O O . TYR A 1 169 ? -11.068 -0.549 11.609 1.00 96.94 169 TYR A O 1
ATOM 1374 N N . GLN A 1 170 ? -11.930 1.488 11.259 1.00 96.56 170 GLN A N 1
ATOM 1375 C CA . GLN A 1 170 ? -11.403 1.651 9.915 1.00 96.56 170 GLN A CA 1
ATOM 1376 C C . GLN A 1 170 ? -10.371 2.767 9.914 1.00 96.56 170 GLN A C 1
ATOM 1378 O O . GLN A 1 170 ? -10.684 3.883 10.320 1.00 96.56 170 GLN A O 1
ATOM 1383 N N . VAL A 1 171 ? -9.161 2.478 9.439 1.00 97.25 171 VAL A N 1
ATOM 1384 C CA . VAL A 1 171 ? -8.104 3.479 9.231 1.00 97.25 171 VAL A CA 1
ATOM 1385 C C . VAL A 1 171 ? -7.714 3.445 7.763 1.00 97.25 171 VAL A C 1
ATOM 1387 O O . VAL A 1 171 ? -7.396 2.385 7.228 1.00 97.25 171 VAL A O 1
ATOM 1390 N N . ILE A 1 172 ? -7.768 4.596 7.098 1.00 97.19 172 ILE A N 1
ATOM 1391 C CA . ILE A 1 172 ? -7.457 4.721 5.675 1.00 97.19 172 ILE A CA 1
ATOM 1392 C C . ILE A 1 172 ? -6.389 5.787 5.498 1.00 97.19 172 ILE A C 1
ATOM 1394 O O . ILE A 1 172 ? -6.588 6.934 5.893 1.00 97.19 172 ILE A O 1
ATOM 1398 N N . ILE A 1 173 ? -5.284 5.416 4.858 1.00 97.31 173 ILE A N 1
ATOM 1399 C CA . ILE A 1 173 ? -4.263 6.339 4.363 1.00 97.31 173 ILE A CA 1
ATOM 1400 C C . ILE A 1 173 ? -4.362 6.385 2.850 1.00 97.31 173 ILE A C 1
ATOM 1402 O O . ILE A 1 173 ? -4.295 5.350 2.193 1.00 97.31 173 ILE A O 1
ATOM 1406 N N . LYS A 1 174 ? -4.471 7.587 2.296 1.00 95.69 174 LYS A N 1
ATOM 1407 C CA . LYS A 1 174 ? -4.385 7.829 0.860 1.00 95.69 174 LYS A CA 1
ATOM 1408 C C . LYS A 1 174 ? -3.071 8.516 0.537 1.00 95.69 174 LYS A C 1
ATOM 1410 O O . LYS A 1 174 ? -2.718 9.527 1.149 1.00 95.69 174 LYS A O 1
ATOM 1415 N N . ALA A 1 175 ? -2.349 7.926 -0.405 1.00 94.75 175 ALA A N 1
ATOM 1416 C CA . ALA A 1 175 ? -1.095 8.439 -0.911 1.00 94.75 175 ALA A CA 1
ATOM 1417 C C . ALA A 1 175 ? -1.222 8.751 -2.400 1.00 94.75 175 ALA A C 1
ATOM 1419 O O . ALA A 1 175 ? -1.748 7.959 -3.186 1.00 94.75 175 ALA A O 1
ATOM 1420 N N . HIS A 1 176 ? -0.716 9.921 -2.762 1.00 88.56 176 HIS A N 1
ATOM 1421 C CA . HIS A 1 176 ? -0.884 10.512 -4.076 1.00 88.56 176 HIS A CA 1
ATOM 1422 C C . HIS A 1 176 ? 0.454 10.542 -4.796 1.00 88.56 176 HIS A C 1
ATOM 1424 O O . HIS A 1 176 ? 1.450 10.993 -4.238 1.00 88.56 176 HIS A O 1
ATOM 1430 N N . GLU A 1 177 ? 0.484 10.109 -6.054 1.00 79.69 177 GLU A N 1
ATOM 1431 C CA . GLU A 1 177 ? 1.641 10.320 -6.919 1.00 79.69 177 GLU A CA 1
ATOM 1432 C C . GLU A 1 177 ? 1.890 11.820 -7.118 1.00 79.69 177 GLU A C 1
ATOM 1434 O O . GLU A 1 177 ? 1.028 12.544 -7.629 1.00 79.69 177 GLU A O 1
ATOM 1439 N N . GLN A 1 178 ? 3.041 12.296 -6.648 1.00 73.00 178 GLN A N 1
ATOM 1440 C CA . GLN A 1 178 ? 3.482 13.675 -6.818 1.00 73.00 178 GLN A CA 1
ATOM 1441 C C . GLN A 1 178 ? 4.499 13.761 -7.961 1.00 73.00 178 GLN A C 1
ATOM 1443 O O . GLN A 1 178 ? 5.376 12.909 -8.084 1.00 73.00 178 GLN A O 1
ATOM 1448 N N . GLY A 1 179 ? 4.408 14.811 -8.779 1.00 74.19 179 GLY A N 1
ATOM 1449 C CA . GLY A 1 179 ? 5.337 15.038 -9.888 1.00 74.19 179 GLY A CA 1
ATOM 1450 C C . GLY A 1 179 ? 5.016 14.209 -11.136 1.00 74.19 179 GLY A C 1
ATOM 1451 O O . GLY A 1 179 ? 3.865 14.153 -11.568 1.00 74.19 179 GLY A O 1
ATOM 1452 N N . ASN A 1 180 ? 6.047 13.615 -11.746 1.00 72.31 180 ASN A N 1
ATOM 1453 C CA . ASN A 1 180 ? 5.937 12.883 -13.010 1.00 72.31 180 ASN A CA 1
ATOM 1454 C C . ASN A 1 180 ? 5.269 11.519 -12.796 1.00 72.31 180 ASN A C 1
ATOM 1456 O O . ASN A 1 180 ? 5.931 10.550 -12.425 1.00 72.31 180 ASN A O 1
ATOM 1460 N N . THR A 1 181 ? 3.964 11.448 -13.057 1.00 81.19 181 THR A N 1
ATOM 1461 C CA . THR A 1 181 ? 3.190 10.214 -12.908 1.00 81.19 181 THR A CA 1
ATOM 1462 C C . THR A 1 181 ? 3.671 9.109 -13.849 1.00 81.19 181 THR A C 1
ATOM 1464 O O . THR A 1 181 ? 3.958 9.377 -15.018 1.00 81.19 181 THR A O 1
ATOM 1467 N N . GLY A 1 182 ? 3.720 7.866 -13.372 1.00 84.44 182 GLY A N 1
ATOM 1468 C CA . GLY A 1 182 ? 4.126 6.697 -14.156 1.00 84.44 182 GLY A CA 1
ATOM 1469 C C . GLY A 1 182 ? 5.640 6.546 -14.325 1.00 84.44 182 GLY A C 1
ATOM 1470 O O . GLY A 1 182 ? 6.082 5.730 -15.131 1.00 84.44 182 GLY A O 1
ATOM 1471 N N . LEU A 1 183 ? 6.456 7.308 -13.587 1.00 88.69 183 LEU A N 1
ATOM 1472 C CA . LEU A 1 183 ? 7.920 7.214 -13.655 1.00 88.69 183 LEU A CA 1
ATOM 1473 C C . LEU A 1 183 ? 8.416 5.804 -13.300 1.00 88.69 183 LEU A C 1
ATOM 1475 O O . LEU A 1 183 ? 9.229 5.245 -14.033 1.00 88.69 183 LEU A O 1
ATOM 1479 N N . ARG A 1 184 ? 7.868 5.216 -12.225 1.00 92.56 184 ARG A N 1
ATOM 1480 C CA . ARG A 1 184 ? 8.172 3.841 -11.795 1.00 92.56 184 ARG A CA 1
ATOM 1481 C C . ARG A 1 184 ? 7.880 2.843 -12.911 1.00 92.56 184 ARG A C 1
ATOM 1483 O O . ARG A 1 184 ? 8.758 2.074 -13.276 1.00 92.56 184 ARG A O 1
ATOM 1490 N N . ASP A 1 185 ? 6.696 2.906 -13.507 1.00 91.38 185 ASP A N 1
ATOM 1491 C CA . ASP A 1 185 ? 6.300 1.977 -14.569 1.00 91.38 185 ASP A CA 1
ATOM 1492 C C . ASP A 1 185 ? 7.187 2.128 -15.811 1.00 91.38 185 ASP A C 1
ATOM 1494 O O . ASP A 1 185 ? 7.767 1.157 -16.295 1.00 91.38 185 ASP A O 1
ATOM 1498 N N . ASN A 1 186 ? 7.381 3.362 -16.280 1.00 91.00 186 ASN A N 1
ATOM 1499 C CA . ASN A 1 186 ? 8.151 3.644 -17.490 1.00 91.00 186 ASN A CA 1
ATOM 1500 C C . ASN A 1 186 ? 9.619 3.208 -17.384 1.00 91.00 186 ASN A C 1
ATOM 1502 O O . ASN A 1 186 ? 10.172 2.675 -18.346 1.00 91.00 186 ASN A O 1
ATOM 1506 N N . MET A 1 187 ? 10.256 3.414 -16.229 1.00 94.12 187 MET A N 1
ATOM 1507 C CA . MET A 1 187 ? 11.663 3.043 -16.026 1.00 94.12 187 MET A CA 1
ATOM 1508 C C . MET A 1 187 ? 11.868 1.534 -15.909 1.00 94.12 187 MET A C 1
ATOM 1510 O O . MET A 1 187 ? 12.960 1.038 -16.168 1.00 94.12 187 MET A O 1
ATOM 1514 N N . MET A 1 188 ? 10.827 0.799 -15.539 1.00 94.12 188 MET A N 1
ATOM 1515 C CA . MET A 1 188 ? 10.911 -0.633 -15.292 1.00 94.12 188 MET A CA 1
ATOM 1516 C C . MET A 1 188 ? 10.652 -1.476 -16.538 1.00 94.12 188 MET A C 1
ATOM 1518 O O . MET A 1 188 ? 11.133 -2.604 -16.611 1.00 94.12 188 MET A O 1
ATOM 1522 N N . MET A 1 189 ? 9.964 -0.936 -17.549 1.00 93.31 189 MET A N 1
ATOM 1523 C CA . MET A 1 189 ? 9.656 -1.669 -18.784 1.00 93.31 189 MET A CA 1
ATOM 1524 C C . MET A 1 189 ? 10.906 -2.258 -19.447 1.00 93.31 189 MET A C 1
ATOM 1526 O O . MET A 1 189 ? 10.942 -3.439 -19.783 1.00 93.31 189 MET A O 1
ATOM 1530 N N . GLN A 1 190 ? 11.947 -1.444 -19.622 1.00 94.81 190 GLN A N 1
ATOM 1531 C CA . GLN A 1 190 ? 13.162 -1.851 -20.322 1.00 94.81 190 GLN A CA 1
ATOM 1532 C C . GLN A 1 190 ? 13.921 -2.983 -19.610 1.00 94.81 190 GLN A C 1
ATOM 1534 O O . GLN A 1 190 ? 14.145 -4.017 -20.249 1.00 94.81 190 GLN A O 1
ATOM 1539 N N . PRO A 1 191 ? 14.298 -2.853 -18.324 1.00 96.06 191 PRO A N 1
ATOM 1540 C CA . PRO A 1 191 ? 15.066 -3.902 -17.669 1.00 96.06 191 PRO A CA 1
ATOM 1541 C C . PRO A 1 191 ? 14.232 -5.176 -17.468 1.00 96.06 191 PRO A C 1
ATOM 1543 O O . PRO A 1 191 ? 14.773 -6.278 -17.546 1.00 96.06 191 PRO A O 1
ATOM 1546 N N . MET A 1 192 ? 12.905 -5.062 -17.318 1.00 95.75 192 MET A N 1
ATOM 1547 C CA . MET A 1 192 ? 12.014 -6.228 -17.281 1.00 95.75 192 MET A CA 1
ATOM 1548 C C . MET A 1 192 ? 12.019 -7.000 -18.606 1.00 95.75 192 MET A C 1
ATOM 1550 O O . MET A 1 192 ? 12.128 -8.226 -18.588 1.00 95.75 192 MET A O 1
ATOM 1554 N N . MET A 1 193 ? 11.977 -6.320 -19.759 1.00 96.00 193 MET A N 1
ATOM 1555 C CA . MET A 1 193 ? 12.134 -6.980 -21.067 1.00 96.00 193 MET A CA 1
ATOM 1556 C C . MET A 1 193 ? 13.495 -7.670 -21.196 1.00 96.00 193 MET A C 1
ATOM 1558 O O . MET A 1 193 ? 13.571 -8.790 -21.690 1.00 96.00 193 MET A O 1
ATOM 1562 N N . GLN A 1 194 ? 14.577 -7.044 -20.719 1.00 96.00 194 GLN A N 1
ATOM 1563 C CA . GLN A 1 194 ? 15.911 -7.652 -20.771 1.00 96.00 194 GLN A CA 1
ATOM 1564 C C . GLN A 1 194 ? 16.018 -8.930 -19.938 1.00 96.00 194 GLN A C 1
ATOM 1566 O O . GLN A 1 194 ? 16.610 -9.904 -20.395 1.00 96.00 194 GLN A O 1
ATOM 1571 N N . ILE A 1 195 ? 15.460 -8.925 -18.727 1.00 96.38 195 ILE A N 1
ATOM 1572 C CA . ILE A 1 195 ? 15.535 -10.062 -17.801 1.00 96.38 195 ILE A CA 1
ATOM 1573 C C . ILE A 1 195 ? 14.639 -11.210 -18.268 1.00 96.38 195 ILE A C 1
ATOM 1575 O O . ILE A 1 195 ? 15.043 -12.369 -18.219 1.00 96.38 195 ILE A O 1
ATOM 1579 N N . THR A 1 196 ? 13.426 -10.894 -18.723 1.00 95.94 196 THR A N 1
ATOM 1580 C CA . THR A 1 196 ? 12.457 -11.906 -19.170 1.00 95.94 196 THR A CA 1
ATOM 1581 C C . THR A 1 196 ? 12.723 -12.401 -20.592 1.00 95.94 196 THR A C 1
ATOM 1583 O O . THR A 1 196 ? 12.282 -13.490 -20.952 1.00 95.94 196 THR A O 1
ATOM 1586 N N . GLY A 1 197 ? 13.421 -11.613 -21.414 1.00 96.56 197 GLY A N 1
ATOM 1587 C CA . GLY A 1 197 ? 13.585 -11.863 -22.846 1.00 96.56 197 GLY A CA 1
ATOM 1588 C C . GLY A 1 197 ? 12.308 -11.641 -23.666 1.00 96.56 197 GLY A C 1
ATOM 1589 O O . GLY A 1 197 ? 12.273 -12.027 -24.834 1.00 96.56 197 GLY A O 1
ATOM 1590 N N . LEU A 1 198 ? 11.264 -11.053 -23.072 1.00 96.69 198 LEU A N 1
ATOM 1591 C CA . LEU A 1 198 ? 10.000 -10.758 -23.744 1.00 96.69 198 LEU A CA 1
ATOM 1592 C C . LEU A 1 198 ? 10.098 -9.452 -24.534 1.00 96.69 198 LEU A C 1
ATOM 1594 O O . LEU A 1 198 ? 10.750 -8.495 -24.112 1.00 96.69 198 LEU A O 1
ATOM 1598 N N . ASP A 1 199 ? 9.409 -9.402 -25.671 1.00 96.69 199 ASP A N 1
ATOM 1599 C CA . ASP A 1 199 ? 9.177 -8.148 -26.381 1.00 96.69 199 ASP A CA 1
ATOM 1600 C C . ASP A 1 199 ? 8.097 -7.300 -25.667 1.00 96.69 199 ASP A C 1
ATOM 1602 O O . ASP A 1 199 ? 7.454 -7.779 -24.724 1.00 96.69 199 ASP A O 1
ATOM 1606 N N . PRO A 1 200 ? 7.881 -6.032 -26.072 1.00 95.44 200 PRO A N 1
ATOM 1607 C CA . PRO A 1 200 ? 6.889 -5.183 -25.423 1.00 95.44 200 PRO A CA 1
ATOM 1608 C C . PRO A 1 200 ? 5.465 -5.755 -25.442 1.00 95.44 200 PRO A C 1
ATOM 1610 O O . PRO A 1 200 ? 4.726 -5.553 -24.484 1.00 95.44 200 PRO A O 1
ATOM 1613 N N . GLU A 1 201 ? 5.051 -6.446 -26.507 1.00 95.88 201 GLU A N 1
ATOM 1614 C CA . GLU A 1 201 ? 3.683 -6.959 -26.623 1.00 95.88 201 GLU A CA 1
ATOM 1615 C C . GLU A 1 201 ? 3.469 -8.153 -25.685 1.00 95.88 201 GLU A C 1
ATOM 1617 O O . GLU A 1 201 ? 2.483 -8.194 -24.944 1.00 95.88 201 GLU A O 1
ATOM 1622 N N . GLU A 1 202 ? 4.410 -9.097 -25.672 1.00 96.00 202 GLU A N 1
ATOM 1623 C CA . GLU A 1 202 ? 4.377 -10.262 -24.788 1.00 96.00 202 GLU A CA 1
ATOM 1624 C C . GLU A 1 202 ? 4.520 -9.866 -23.317 1.00 96.00 202 GLU A C 1
ATOM 1626 O O . GLU A 1 202 ? 3.796 -10.387 -22.467 1.00 96.00 202 GLU A O 1
ATOM 1631 N N . LEU A 1 203 ? 5.376 -8.887 -22.999 1.00 96.00 203 LEU A N 1
ATOM 1632 C CA . LEU A 1 203 ? 5.495 -8.371 -21.635 1.00 96.00 203 LEU A CA 1
ATOM 1633 C C . LEU A 1 203 ? 4.138 -7.868 -21.126 1.00 96.00 203 LEU A C 1
ATOM 1635 O O . LEU A 1 203 ? 3.714 -8.240 -20.032 1.00 96.00 203 LEU A O 1
ATOM 1639 N N . MET A 1 204 ? 3.421 -7.081 -21.934 1.00 95.12 204 MET A N 1
ATOM 1640 C CA . MET A 1 204 ? 2.135 -6.494 -21.545 1.00 95.12 204 MET A CA 1
ATOM 1641 C C . MET A 1 204 ? 1.025 -7.529 -21.316 1.00 95.12 204 MET A C 1
ATOM 1643 O O . MET A 1 204 ? 0.119 -7.267 -20.522 1.00 95.12 204 MET A O 1
ATOM 1647 N N . LYS A 1 205 ? 1.102 -8.719 -21.931 1.00 94.12 205 LYS A N 1
ATOM 1648 C CA . LYS A 1 205 ? 0.172 -9.837 -21.665 1.00 94.12 205 LYS A CA 1
ATOM 1649 C C . LYS A 1 205 ? 0.321 -10.390 -20.246 1.00 94.12 205 LYS A C 1
ATOM 1651 O O . LYS A 1 205 ? -0.649 -10.882 -19.676 1.00 94.12 205 LYS A O 1
ATOM 1656 N N . HIS A 1 206 ? 1.517 -10.279 -19.672 1.00 94.94 206 HIS A N 1
ATOM 1657 C CA . HIS A 1 206 ? 1.869 -10.828 -18.361 1.00 94.94 206 HIS A CA 1
ATOM 1658 C C . HIS A 1 206 ? 2.048 -9.765 -17.269 1.00 94.94 206 HIS A C 1
ATOM 1660 O O . HIS A 1 206 ? 2.106 -10.109 -16.089 1.00 94.94 206 HIS A O 1
ATOM 1666 N N . TYR A 1 207 ? 2.101 -8.487 -17.652 1.00 96.00 207 TYR A N 1
ATOM 1667 C CA . TYR A 1 207 ? 2.436 -7.360 -16.783 1.00 96.00 207 TYR A CA 1
ATOM 1668 C C . TYR A 1 207 ? 1.406 -7.077 -15.686 1.00 96.00 207 TYR A C 1
ATOM 1670 O O . TYR A 1 207 ? 1.768 -6.577 -14.623 1.00 96.00 207 TYR A O 1
ATOM 1678 N N . PHE A 1 208 ? 0.133 -7.397 -15.929 1.00 96.06 208 PHE A N 1
ATOM 1679 C CA . PHE A 1 208 ? -0.960 -7.161 -14.988 1.00 96.06 208 PHE A CA 1
ATOM 1680 C C . PHE A 1 208 ? -1.569 -8.473 -14.496 1.00 96.06 208 PHE A C 1
ATOM 1682 O O . PHE A 1 208 ? -1.861 -9.359 -15.300 1.00 96.06 208 PHE A O 1
ATOM 1689 N N . ARG A 1 209 ? -1.847 -8.570 -13.193 1.00 95.44 209 ARG A N 1
ATOM 1690 C CA . ARG A 1 209 ? -2.612 -9.675 -12.596 1.00 95.44 209 ARG A CA 1
ATOM 1691 C C . ARG A 1 209 ? -3.365 -9.231 -11.347 1.00 95.44 209 ARG A C 1
ATOM 1693 O O . ARG A 1 209 ? -2.997 -8.245 -10.717 1.00 95.44 209 ARG A O 1
ATOM 1700 N N . ASP A 1 210 ? -4.386 -9.979 -10.949 1.00 96.56 210 ASP A N 1
ATOM 1701 C CA . ASP A 1 210 ? -4.863 -9.896 -9.567 1.00 96.56 210 ASP A CA 1
ATOM 1702 C C . ASP A 1 210 ? -3.887 -10.645 -8.637 1.00 96.56 210 ASP A C 1
ATOM 1704 O O . ASP A 1 210 ? -3.385 -11.709 -9.016 1.00 96.56 210 ASP A O 1
ATOM 1708 N N . PRO A 1 211 ? -3.596 -10.120 -7.432 1.00 95.62 211 PRO A N 1
ATOM 1709 C CA . PRO A 1 211 ? -2.651 -10.745 -6.505 1.00 95.62 211 PRO A CA 1
ATOM 1710 C C . PRO A 1 211 ? -3.081 -12.131 -5.996 1.00 95.62 211 PRO A C 1
ATOM 1712 O O . PRO A 1 211 ? -2.221 -12.900 -5.571 1.00 95.62 211 PRO A O 1
ATOM 1715 N N . TYR A 1 212 ? -4.373 -12.471 -6.057 1.00 95.56 212 TYR A N 1
ATOM 1716 C CA . TYR A 1 212 ? -4.934 -13.697 -5.473 1.00 95.56 212 TYR A CA 1
ATOM 1717 C C . TYR A 1 212 ? -5.726 -14.562 -6.465 1.00 95.56 212 TYR A C 1
ATOM 1719 O O . TYR A 1 212 ? -5.930 -15.746 -6.207 1.00 95.56 212 TYR A O 1
ATOM 1727 N N . GLN A 1 213 ? -6.177 -14.004 -7.592 1.00 95.00 213 GLN A N 1
ATOM 1728 C CA . GLN A 1 213 ? -6.966 -14.700 -8.615 1.00 95.00 213 GLN A CA 1
ATOM 1729 C C . GLN A 1 213 ? -6.348 -14.503 -10.014 1.00 95.00 213 GLN A C 1
ATOM 1731 O O . GLN A 1 213 ? -6.722 -13.569 -10.716 1.00 95.00 213 GLN A O 1
ATOM 1736 N N . PRO A 1 214 ? -5.425 -15.373 -10.466 1.00 89.81 214 PRO A N 1
ATOM 1737 C CA . PRO A 1 214 ? -4.677 -15.169 -11.715 1.00 89.81 214 PRO A CA 1
ATOM 1738 C C . PRO A 1 214 ? -5.536 -14.934 -12.968 1.00 89.81 214 PRO A C 1
ATOM 1740 O O . PRO A 1 214 ? -5.135 -14.172 -13.845 1.00 89.81 214 PRO A O 1
ATOM 1743 N N . ASP A 1 215 ? -6.722 -15.544 -13.026 1.00 91.81 215 ASP A N 1
ATOM 1744 C CA . ASP A 1 215 ? -7.652 -15.439 -14.158 1.00 91.81 215 ASP A CA 1
ATOM 1745 C C . ASP A 1 215 ? -8.573 -14.205 -14.085 1.00 91.81 215 ASP A C 1
ATOM 1747 O O . ASP A 1 215 ? -9.399 -13.989 -14.971 1.00 91.81 215 ASP A O 1
ATOM 1751 N N . PHE A 1 216 ? -8.464 -13.385 -13.036 1.00 95.12 216 PHE A N 1
ATOM 1752 C CA . PHE A 1 216 ? -9.274 -12.183 -12.874 1.00 95.12 216 PHE A CA 1
ATOM 1753 C C . PHE A 1 216 ? -8.812 -11.073 -13.831 1.00 95.12 216 PHE A C 1
ATOM 1755 O O . PHE A 1 216 ? -7.622 -10.742 -13.916 1.00 95.12 216 PHE A O 1
ATOM 1762 N N . THR A 1 217 ? -9.763 -10.476 -14.555 1.00 95.12 217 THR A N 1
ATOM 1763 C CA . THR A 1 217 ? -9.490 -9.507 -15.632 1.00 95.12 217 THR A CA 1
ATOM 1764 C C . THR A 1 217 ? -10.096 -8.124 -15.425 1.00 95.12 217 THR A C 1
ATOM 1766 O O . THR A 1 217 ? -9.752 -7.217 -16.181 1.00 95.12 217 THR A O 1
ATOM 1769 N N . ASP A 1 218 ? -10.960 -7.944 -14.426 1.00 96.50 218 ASP A N 1
ATOM 1770 C CA . ASP A 1 218 ? -11.714 -6.700 -14.258 1.00 96.50 218 ASP A CA 1
ATOM 1771 C C . ASP A 1 218 ? -10.924 -5.626 -13.495 1.00 96.50 218 ASP A C 1
ATOM 1773 O O . ASP A 1 218 ? -9.974 -5.906 -12.760 1.00 96.50 218 ASP A O 1
ATOM 1777 N N . GLY A 1 219 ? -11.347 -4.370 -13.662 1.00 95.38 219 GLY A N 1
ATOM 1778 C CA . GLY A 1 219 ? -10.754 -3.216 -12.991 1.00 95.38 219 GL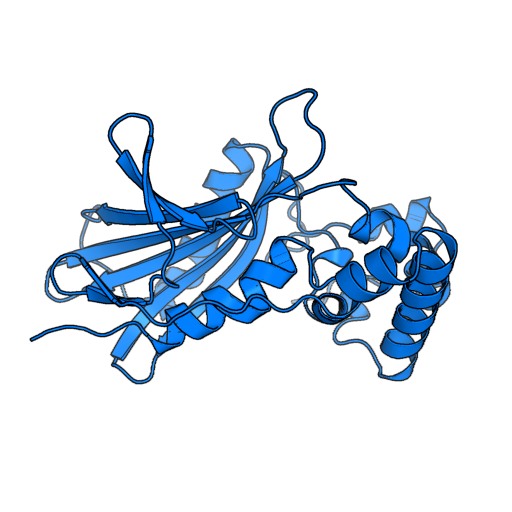Y A CA 1
ATOM 1779 C C . GLY A 1 219 ? -9.296 -2.941 -13.377 1.00 95.38 219 GLY A C 1
ATOM 1780 O O . GLY A 1 219 ? -8.763 -3.431 -14.376 1.00 95.38 219 GLY A O 1
ATOM 1781 N N . LEU A 1 220 ? -8.637 -2.122 -12.562 1.00 95.44 220 LEU A N 1
ATOM 1782 C CA . LEU A 1 220 ? -7.235 -1.757 -12.720 1.00 95.44 220 LEU A CA 1
ATOM 1783 C C . LEU A 1 220 ? -6.359 -2.705 -11.893 1.00 95.44 220 LEU A C 1
ATOM 1785 O O . LEU A 1 220 ? -5.993 -2.416 -10.755 1.00 95.44 220 LEU A O 1
ATOM 1789 N N . ARG A 1 221 ? -6.045 -3.859 -12.480 1.00 96.06 221 ARG A N 1
ATOM 1790 C CA . ARG A 1 221 ? -5.267 -4.941 -11.853 1.00 96.06 221 ARG A CA 1
ATOM 1791 C C . ARG A 1 221 ? -3.867 -4.498 -11.415 1.00 96.06 221 ARG A C 1
ATOM 1793 O O . ARG A 1 221 ? -3.298 -3.555 -11.977 1.00 96.06 221 ARG A O 1
ATOM 1800 N N . MET A 1 222 ? -3.312 -5.202 -10.427 1.00 96.88 222 MET A N 1
ATOM 1801 C CA . MET A 1 222 ? -1.944 -4.976 -9.961 1.00 96.88 222 MET A CA 1
ATOM 1802 C C . MET A 1 222 ? -0.964 -5.160 -11.125 1.00 96.88 222 MET A C 1
ATOM 1804 O O . MET A 1 222 ? -1.096 -6.103 -11.907 1.00 96.88 222 MET A O 1
ATOM 1808 N N . ASN A 1 223 ? -0.001 -4.257 -11.265 1.00 95.88 223 ASN A N 1
ATOM 1809 C CA . ASN A 1 223 ? 1.067 -4.357 -12.251 1.00 95.88 223 ASN A CA 1
ATOM 1810 C C . ASN A 1 223 ? 2.344 -4.934 -11.612 1.00 95.88 223 ASN A C 1
ATOM 1812 O O . ASN A 1 223 ? 2.503 -4.952 -10.393 1.00 95.88 223 ASN A O 1
ATOM 1816 N N . ALA A 1 224 ? 3.261 -5.442 -12.431 1.00 96.31 224 ALA A N 1
ATOM 1817 C CA . ALA A 1 224 ? 4.491 -6.062 -11.938 1.00 96.31 224 ALA A CA 1
ATOM 1818 C C . ALA A 1 224 ? 5.399 -5.080 -11.188 1.00 96.31 224 ALA A C 1
ATOM 1820 O O . ALA A 1 224 ? 6.158 -5.467 -10.304 1.00 96.31 224 ALA A O 1
ATOM 1821 N N . THR A 1 225 ? 5.323 -3.797 -11.519 1.00 95.62 225 THR A N 1
ATOM 1822 C CA . THR A 1 225 ? 6.115 -2.760 -10.869 1.00 95.62 225 THR A CA 1
ATOM 1823 C C . THR A 1 225 ? 5.620 -2.428 -9.480 1.00 95.62 225 THR A C 1
ATOM 1825 O O . THR A 1 225 ? 6.401 -1.894 -8.710 1.00 95.62 225 THR A O 1
ATOM 1828 N N . GLU A 1 226 ? 4.402 -2.799 -9.096 1.00 96.94 226 GLU A N 1
ATOM 1829 C CA . GLU A 1 226 ? 3.872 -2.654 -7.737 1.00 96.94 226 GLU A CA 1
ATOM 1830 C C . GLU A 1 226 ? 4.423 -3.691 -6.743 1.00 96.94 226 GLU A C 1
ATOM 1832 O O . GLU A 1 226 ? 4.073 -3.646 -5.562 1.00 96.94 226 GLU A O 1
ATOM 1837 N N . MET A 1 227 ? 5.315 -4.594 -7.160 1.00 96.88 227 MET A N 1
ATOM 1838 C CA . MET A 1 227 ? 5.996 -5.536 -6.262 1.00 96.88 227 MET A CA 1
ATOM 1839 C C . MET A 1 227 ? 6.961 -4.824 -5.296 1.00 96.88 227 MET A C 1
ATOM 1841 O O . MET A 1 227 ? 7.568 -3.808 -5.644 1.00 96.88 227 MET A O 1
ATOM 1845 N N . GLU A 1 228 ? 7.085 -5.341 -4.067 1.00 96.62 228 GLU A N 1
ATOM 1846 C CA . GLU A 1 228 ? 7.848 -4.708 -2.970 1.00 96.62 228 GLU A CA 1
ATOM 1847 C C . GLU A 1 228 ? 9.351 -4.596 -3.257 1.00 96.62 228 GLU A C 1
ATOM 1849 O O . GLU A 1 228 ? 9.986 -3.633 -2.828 1.00 96.62 228 GLU A O 1
ATOM 1854 N N . ASP A 1 229 ? 9.916 -5.522 -4.038 1.00 96.31 229 ASP A N 1
ATOM 1855 C CA . ASP A 1 229 ? 11.335 -5.550 -4.410 1.00 96.31 229 ASP A CA 1
ATOM 1856 C C . ASP A 1 229 ? 11.824 -4.226 -5.029 1.00 96.31 229 ASP A C 1
ATOM 1858 O O . ASP A 1 229 ? 12.997 -3.869 -4.911 1.00 96.31 229 ASP A O 1
ATOM 1862 N N . PHE A 1 230 ? 10.930 -3.451 -5.649 1.00 96.31 230 PHE A N 1
ATOM 1863 C CA . PHE A 1 230 ? 11.271 -2.172 -6.274 1.00 96.31 230 PHE A CA 1
ATOM 1864 C C . PHE A 1 230 ? 11.183 -0.965 -5.344 1.00 96.31 230 PHE A C 1
ATOM 1866 O 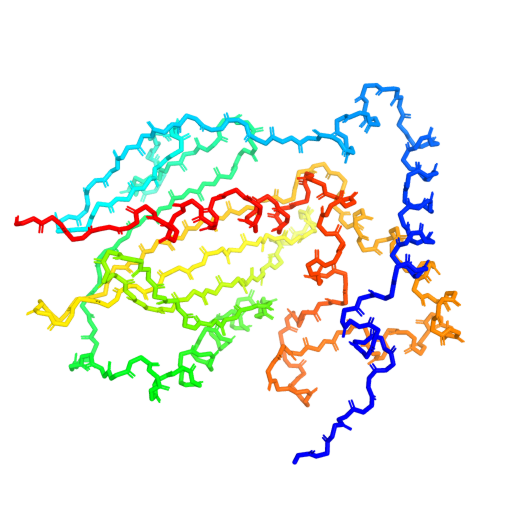O . PHE A 1 230 ? 11.651 0.112 -5.709 1.00 96.31 230 PHE A O 1
ATOM 1873 N N . ASP A 1 231 ? 10.619 -1.099 -4.145 1.00 96.06 231 ASP A N 1
ATOM 1874 C CA . ASP A 1 231 ? 10.306 0.053 -3.295 1.00 96.06 231 ASP A CA 1
ATOM 1875 C C . ASP A 1 231 ? 11.567 0.859 -2.942 1.00 96.06 231 ASP A C 1
ATOM 1877 O O . ASP A 1 231 ? 11.579 2.084 -3.034 1.00 96.06 231 ASP A O 1
ATOM 1881 N N . SER A 1 232 ? 12.676 0.174 -2.659 1.00 95.00 232 SER A N 1
ATOM 1882 C CA . SER A 1 232 ? 13.983 0.798 -2.391 1.00 95.00 232 SER A CA 1
ATOM 1883 C C . SER A 1 232 ? 14.554 1.645 -3.542 1.00 95.00 232 SER A C 1
ATOM 1885 O O . SER A 1 232 ? 15.398 2.501 -3.294 1.00 95.00 232 SER A O 1
ATOM 1887 N N . MET A 1 233 ? 14.112 1.421 -4.782 1.00 95.75 233 MET A N 1
ATOM 1888 C CA . MET A 1 233 ? 14.549 2.174 -5.966 1.00 95.75 233 MET A CA 1
ATOM 1889 C C . MET A 1 233 ? 13.676 3.409 -6.221 1.00 95.75 233 MET A C 1
ATOM 1891 O O . MET A 1 233 ? 14.074 4.297 -6.967 1.00 95.75 233 MET A O 1
ATOM 1895 N N . PHE A 1 234 ? 12.493 3.472 -5.600 1.00 94.88 234 PHE A N 1
ATOM 1896 C CA . PHE A 1 234 ? 11.519 4.551 -5.764 1.00 94.88 234 PHE A CA 1
ATOM 1897 C C . PHE A 1 234 ? 10.981 5.022 -4.398 1.00 94.88 234 PHE A C 1
ATOM 1899 O O . PHE A 1 234 ? 9.784 4.882 -4.133 1.00 94.88 234 PHE A O 1
ATOM 1906 N N . PRO A 1 235 ? 11.824 5.588 -3.514 1.00 93.56 235 PRO A N 1
ATOM 1907 C CA . PRO A 1 235 ? 11.446 6.001 -2.157 1.00 93.56 235 PRO A CA 1
ATOM 1908 C C . PRO A 1 235 ? 10.315 7.037 -2.091 1.00 93.56 235 PRO A C 1
ATOM 1910 O O . PRO A 1 235 ? 9.566 7.065 -1.119 1.00 93.56 235 PRO A O 1
ATOM 1913 N N . LEU A 1 236 ? 10.154 7.872 -3.124 1.00 92.12 236 LEU A N 1
ATOM 1914 C CA . LEU A 1 236 ? 9.063 8.851 -3.213 1.00 92.12 236 LEU A CA 1
ATOM 1915 C C . LEU A 1 236 ? 7.768 8.299 -3.823 1.00 92.12 236 LEU A C 1
ATOM 1917 O O . LEU A 1 236 ? 6.751 8.993 -3.828 1.00 92.12 236 LEU A O 1
ATOM 1921 N N . HIS A 1 237 ? 7.774 7.070 -4.345 1.00 94.19 237 HIS A N 1
ATOM 1922 C CA . HIS A 1 237 ? 6.574 6.494 -4.940 1.00 94.19 237 HIS A CA 1
ATOM 1923 C C . HIS A 1 237 ? 5.495 6.270 -3.862 1.00 94.19 237 HIS A C 1
ATOM 1925 O O . HIS A 1 237 ? 5.814 5.766 -2.783 1.00 94.19 237 HIS A O 1
ATOM 1931 N N . PRO A 1 238 ? 4.208 6.571 -4.116 1.00 94.56 238 PRO A N 1
ATOM 1932 C CA . PRO A 1 238 ? 3.169 6.528 -3.079 1.00 94.56 238 PRO A CA 1
ATOM 1933 C C . PRO A 1 238 ? 3.026 5.168 -2.393 1.00 94.56 238 PRO A C 1
ATOM 1935 O O . PRO A 1 238 ? 2.871 5.095 -1.175 1.00 94.56 238 PRO A O 1
ATOM 1938 N N . LEU A 1 239 ? 3.124 4.084 -3.168 1.00 95.88 239 LEU A N 1
ATOM 1939 C CA . LEU A 1 239 ? 3.084 2.722 -2.638 1.00 95.88 239 LEU A CA 1
ATOM 1940 C C . LEU A 1 239 ? 4.283 2.424 -1.728 1.00 95.88 239 LEU A C 1
ATOM 1942 O O . LEU A 1 239 ? 4.113 1.828 -0.665 1.00 95.88 239 LEU A O 1
ATOM 1946 N N . THR A 1 240 ? 5.472 2.899 -2.111 1.00 96.06 240 THR A N 1
ATOM 1947 C CA . THR A 1 240 ? 6.687 2.791 -1.297 1.00 96.06 240 THR A CA 1
ATOM 1948 C C . THR A 1 240 ? 6.517 3.549 0.012 1.00 96.06 240 THR A C 1
ATOM 1950 O O . THR A 1 240 ? 6.768 2.997 1.084 1.00 96.06 240 THR A O 1
ATOM 1953 N N . LEU A 1 241 ? 6.029 4.794 -0.068 1.00 95.38 241 LEU A N 1
ATOM 1954 C CA . LEU A 1 241 ? 5.779 5.629 1.100 1.00 95.38 241 LEU A CA 1
ATOM 1955 C C . LEU A 1 241 ? 4.849 4.930 2.078 1.00 95.38 241 LEU A C 1
ATOM 1957 O O . LEU A 1 241 ? 5.150 4.946 3.262 1.00 95.38 241 LEU A O 1
ATOM 1961 N N . ILE A 1 242 ? 3.772 4.295 1.598 1.00 96.81 242 ILE A N 1
ATOM 1962 C CA . ILE A 1 242 ? 2.849 3.501 2.420 1.00 96.81 242 ILE A CA 1
ATOM 1963 C C . ILE A 1 242 ? 3.570 2.327 3.091 1.00 96.81 242 ILE A C 1
ATOM 1965 O O . ILE A 1 242 ? 3.469 2.163 4.308 1.00 96.81 242 ILE A O 1
ATOM 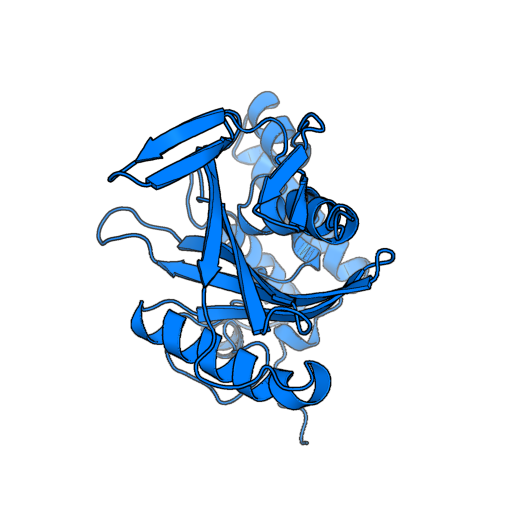1969 N N . ARG A 1 243 ? 4.271 1.499 2.310 1.00 97.25 243 ARG A N 1
ATOM 1970 C CA . ARG A 1 243 ? 4.846 0.232 2.785 1.00 97.25 243 ARG A CA 1
ATOM 1971 C C . ARG A 1 243 ? 6.007 0.421 3.749 1.00 97.25 243 ARG A C 1
ATOM 1973 O O . ARG A 1 243 ? 6.129 -0.355 4.689 1.00 97.25 243 ARG A O 1
ATOM 1980 N N . GLN A 1 244 ? 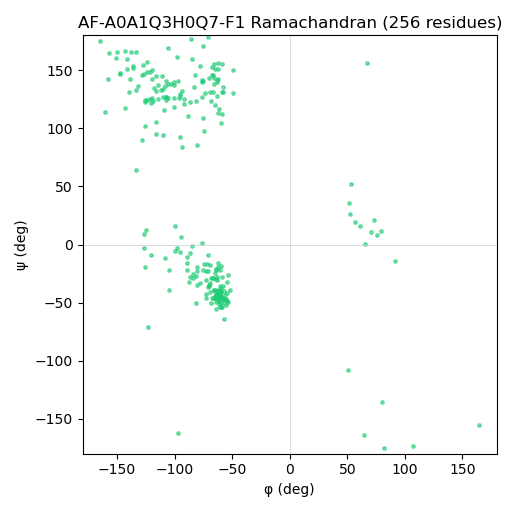6.834 1.443 3.548 1.00 94.50 244 GLN A N 1
ATOM 1981 C CA . GLN A 1 244 ? 8.058 1.615 4.330 1.00 94.50 244 GLN A CA 1
ATOM 1982 C C . GLN A 1 244 ? 7.844 2.325 5.665 1.00 94.50 244 GLN A C 1
ATOM 1984 O O . GLN A 1 244 ? 8.627 2.112 6.586 1.00 94.50 244 GLN A O 1
ATOM 1989 N N . THR A 1 245 ? 6.841 3.202 5.790 1.00 93.75 245 THR A N 1
ATOM 1990 C CA . THR A 1 245 ? 6.709 4.049 6.990 1.00 93.75 245 THR A CA 1
ATOM 1991 C C . THR A 1 245 ? 5.369 3.915 7.712 1.00 93.75 245 THR A C 1
ATOM 1993 O O . THR A 1 245 ? 5.361 3.357 8.809 1.00 93.75 245 THR A O 1
ATOM 1996 N N . PRO A 1 246 ? 4.231 4.403 7.188 1.00 95.31 246 PRO A N 1
ATOM 1997 C CA . PRO A 1 246 ? 2.994 4.410 7.937 1.00 95.31 246 PRO A CA 1
ATOM 1998 C C . PRO A 1 246 ? 2.415 3.010 8.142 1.00 95.31 246 PRO A C 1
ATOM 2000 O O . PRO A 1 246 ? 1.877 2.767 9.215 1.00 95.31 246 PRO A O 1
ATOM 2003 N N . ARG A 1 247 ? 2.546 2.078 7.183 1.00 97.25 247 ARG A N 1
ATOM 2004 C CA . ARG A 1 247 ? 2.077 0.692 7.350 1.00 97.25 247 ARG A CA 1
ATOM 2005 C C . ARG A 1 247 ? 2.707 0.012 8.573 1.00 97.25 247 ARG A C 1
ATOM 2007 O O . ARG A 1 247 ? 1.958 -0.277 9.505 1.00 97.25 247 ARG A O 1
ATOM 2014 N N . PRO A 1 248 ? 4.036 -0.215 8.632 1.00 96.81 248 PRO A N 1
ATOM 2015 C CA . PRO A 1 248 ? 4.642 -0.939 9.749 1.00 96.81 248 PRO A CA 1
ATOM 2016 C C . PRO A 1 248 ? 4.410 -0.223 11.082 1.00 96.81 248 PRO A C 1
ATOM 2018 O O . PRO A 1 248 ? 4.019 -0.850 12.064 1.00 96.81 248 PRO A O 1
ATOM 2021 N N . ARG A 1 249 ? 4.536 1.108 11.102 1.00 96.81 249 ARG A N 1
ATOM 2022 C CA . ARG A 1 249 ? 4.309 1.910 12.308 1.00 96.81 249 ARG A CA 1
ATOM 2023 C C . ARG A 1 249 ? 2.871 1.834 12.821 1.00 96.81 249 ARG A C 1
ATOM 2025 O O . ARG A 1 249 ? 2.677 1.651 14.019 1.00 96.81 249 ARG A O 1
ATOM 2032 N N . LEU A 1 250 ? 1.860 1.915 11.946 1.00 97.19 250 LEU A N 1
ATOM 2033 C CA . LEU A 1 250 ? 0.462 1.739 12.359 1.00 97.19 250 LEU A CA 1
ATOM 2034 C C . LEU A 1 250 ? 0.256 0.356 12.967 1.00 97.19 250 LEU A C 1
ATOM 2036 O O . LEU A 1 250 ? -0.204 0.270 14.107 1.00 97.19 250 LEU A O 1
ATOM 2040 N N . LEU A 1 251 ? 0.645 -0.695 12.237 1.00 97.81 251 LEU A N 1
ATOM 2041 C CA . LEU A 1 251 ? 0.481 -2.088 12.659 1.00 97.81 251 LEU A CA 1
ATOM 2042 C C . LEU A 1 251 ? 1.107 -2.341 14.039 1.00 97.81 251 LEU A C 1
ATOM 2044 O O . LEU A 1 251 ? 0.489 -2.972 14.897 1.00 97.81 251 LEU A O 1
ATOM 2048 N N . GLU A 1 252 ? 2.293 -1.789 14.295 1.00 97.31 252 GLU A N 1
ATOM 2049 C CA . GLU A 1 252 ? 2.972 -1.890 15.590 1.00 97.31 252 GLU A CA 1
ATOM 2050 C C . GLU A 1 252 ? 2.334 -1.038 16.698 1.00 97.31 252 GLU A C 1
ATOM 2052 O O . GLU A 1 252 ? 2.410 -1.404 17.877 1.00 97.31 252 GLU A O 1
ATOM 2057 N N . SER A 1 253 ? 1.725 0.096 16.342 1.00 97.00 253 SER A N 1
ATOM 2058 C CA . SER A 1 253 ? 1.222 1.088 17.299 1.00 97.00 253 SER A CA 1
ATOM 2059 C C . SER A 1 253 ? -0.143 0.756 17.899 1.00 97.00 253 SER A C 1
ATOM 2061 O O . SER A 1 253 ? -0.421 1.209 19.014 1.00 97.00 253 SER A O 1
ATOM 2063 N N . PHE A 1 254 ? -0.984 -0.009 17.189 1.00 97.75 254 PHE A N 1
ATOM 2064 C CA . PHE A 1 254 ? -2.356 -0.270 17.623 1.00 97.75 254 PHE A CA 1
ATOM 2065 C C . PHE A 1 254 ? -2.396 -0.938 18.994 1.00 97.75 254 PHE A C 1
ATOM 2067 O O . PHE A 1 254 ? -1.730 -1.950 19.224 1.00 97.75 254 PHE A O 1
ATOM 2074 N N . ARG A 1 255 ? -3.221 -0.413 19.895 1.00 97.06 255 ARG A N 1
ATOM 2075 C CA . ARG A 1 255 ? -3.461 -0.995 21.217 1.00 97.06 255 ARG A CA 1
ATOM 2076 C C . ARG A 1 255 ? -4.888 -0.729 21.675 1.00 97.06 255 ARG A C 1
ATOM 2078 O O . ARG A 1 255 ? -5.450 0.320 21.363 1.00 97.06 255 ARG A O 1
ATOM 2085 N N . TRP A 1 256 ? -5.436 -1.668 22.437 1.00 95.19 256 TRP A N 1
ATOM 2086 C CA . TRP A 1 256 ? -6.675 -1.454 23.173 1.00 95.19 256 TRP A CA 1
ATOM 2087 C C . TRP A 1 256 ? -6.368 -0.714 24.472 1.00 95.19 256 TRP A C 1
ATOM 2089 O O . TRP A 1 256 ? -5.562 -1.185 25.277 1.00 95.19 256 TRP A O 1
ATOM 2099 N N . ASP A 1 257 ? -7.010 0.427 24.680 1.00 89.62 257 ASP A N 1
ATOM 2100 C CA . ASP A 1 257 ? -7.000 1.107 25.967 1.00 89.62 257 ASP A CA 1
ATOM 2101 C C . ASP A 1 257 ? -7.975 0.415 26.937 1.00 89.62 257 ASP A C 1
ATOM 2103 O O . ASP A 1 257 ? -8.921 -0.275 26.526 1.00 89.62 257 ASP A O 1
ATOM 2107 N N . ALA A 1 258 ? -7.689 0.545 28.236 1.00 68.56 258 ALA A N 1
ATOM 2108 C CA . ALA A 1 258 ? -8.444 -0.078 29.327 1.00 68.56 258 ALA A CA 1
ATOM 2109 C C . ALA A 1 258 ? -9.855 0.509 29.483 1.00 68.56 258 ALA A C 1
ATOM 2111 O O . ALA A 1 258 ? -10.039 1.729 29.306 1.00 68.56 258 ALA A O 1
#

Mean predicted aligned error: 4.33 Å